Protein AF-A0A519CAW1-F1 (afdb_monomer_lite)

Secondary structure (DSSP, 8-state):
--EEEE--TTS---GGGS-HHHHHHHHHHSSHHHHHHHHHHHHT--GGGGS-TTSPPEEEETTT-S-SS-GGG-SS---EEEEEGGGGEEE-TTS-EEEPB-TTSPBP-HHHHHHHHHHHHTTT--EEEEEEEHIIIIIIS--B-TTSSSB-HHHHHHHHHHHTT-SSPPEEEEEEESS-TTSTTPPEEEEEE-

Sequence (194 aa):
MAWLIIPDNNNNMNVFDIPDELKDFYHLLSSSTSKCLDDAFLEGQSEFHCFSDNGTPIIIVPRNWPPHQDWKNDSNPPRKALIYLDDLINIDYEGRPYNIVDSCGLPIKPIEELKSIVRRCKDHVEIITIYGSYWAAHEFFKIVNKRGDRASTEVTSLFESINGNLPRKILFKFVITKGCRGIQRSSAVEFIHY

Foldseek 3Di:
DDKDWDDPPPDDDDPVPDPPLCNVVVCVCPDQLNVLQLVCLLQVHDSPVSDDPPDQDEAEPPVCVPVPDQCPPPPRHHQEYEYELVVQWDADPVRDIDGDADPVRHGDQVLVVVVSCCVRQVVRHQEYEYEYEPCSCPVPRNQPDPVLQGGHPVNLVVQCVSQVPGPRRHKYWYWYFDDDSPDNDRDIIIMIDD

pLDDT: mean 74.99, std 13.86, range [35.03, 91.38]

Structure (mmCIF, N/CA/C/O backbone):
data_AF-A0A519CAW1-F1
#
_entry.id   AF-A0A519CAW1-F1
#
loop_
_atom_site.group_PDB
_atom_site.id
_atom_site.type_symbol
_atom_site.label_atom_id
_atom_site.label_alt_id
_atom_site.label_comp_id
_atom_site.label_asym_id
_atom_site.label_entity_id
_atom_site.label_seq_id
_atom_site.pdbx_PDB_ins_code
_atom_site.Cartn_x
_atom_site.Cartn_y
_atom_site.Cartn_z
_atom_site.occupancy
_atom_site.B_iso_or_equiv
_atom_site.auth_seq_id
_atom_site.auth_comp_id
_atom_site.auth_asy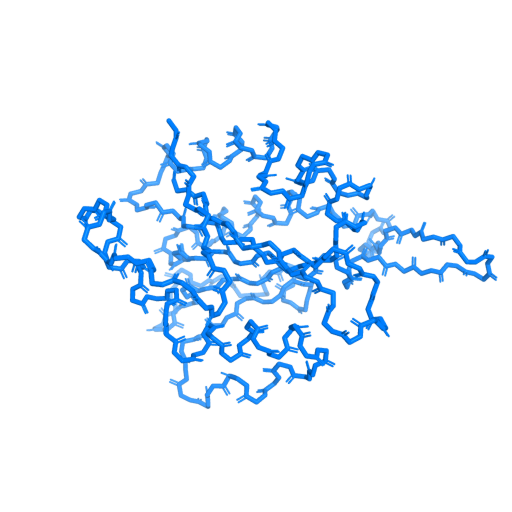m_id
_atom_site.auth_atom_id
_atom_site.pdbx_PDB_model_num
ATOM 1 N N . MET A 1 1 ? 6.842 -5.770 19.950 1.00 52.22 1 MET A N 1
ATOM 2 C CA . MET A 1 1 ? 6.356 -5.513 18.583 1.00 52.22 1 MET A CA 1
ATOM 3 C C . MET A 1 1 ? 6.135 -6.849 17.903 1.00 52.22 1 MET A C 1
ATOM 5 O O . MET A 1 1 ? 7.065 -7.649 17.870 1.00 52.22 1 MET A O 1
ATOM 9 N N . ALA A 1 2 ? 4.912 -7.123 17.464 1.00 52.31 2 ALA A N 1
ATOM 10 C CA . ALA A 1 2 ? 4.526 -8.424 16.938 1.00 52.31 2 ALA A CA 1
ATOM 11 C C . ALA A 1 2 ? 4.130 -8.271 15.468 1.00 52.31 2 ALA A C 1
ATOM 13 O O . ALA A 1 2 ? 3.279 -7.468 15.113 1.00 52.31 2 ALA A O 1
ATOM 14 N N . TRP A 1 3 ? 4.832 -9.010 14.620 1.00 57.22 3 TRP A N 1
ATOM 15 C CA . TRP A 1 3 ? 4.578 -9.090 13.191 1.00 57.22 3 TRP A CA 1
ATOM 16 C C . TRP A 1 3 ? 3.859 -10.402 12.942 1.00 57.22 3 TRP A C 1
ATOM 18 O O . TRP A 1 3 ? 4.328 -11.442 13.411 1.00 57.22 3 TRP A O 1
ATOM 28 N N . LEU A 1 4 ? 2.762 -10.364 12.196 1.00 58.59 4 LEU A N 1
ATOM 29 C CA . LEU A 1 4 ? 2.103 -11.582 11.745 1.00 58.59 4 LEU A CA 1
ATOM 30 C C . LEU A 1 4 ? 2.525 -11.836 10.297 1.00 58.59 4 LEU A C 1
ATOM 32 O O . LEU A 1 4 ? 2.162 -11.067 9.410 1.00 58.59 4 LEU A O 1
ATOM 36 N N . ILE A 1 5 ? 3.325 -12.877 10.065 1.00 57.47 5 ILE A N 1
ATOM 37 C CA . ILE A 1 5 ? 3.614 -13.369 8.711 1.00 57.47 5 ILE A CA 1
ATOM 38 C C . ILE A 1 5 ? 2.454 -14.280 8.328 1.00 57.47 5 ILE A C 1
ATOM 40 O O . ILE A 1 5 ? 2.216 -15.263 9.028 1.00 57.47 5 ILE A O 1
ATOM 44 N N . ILE A 1 6 ? 1.740 -13.960 7.250 1.00 57.69 6 ILE A N 1
ATOM 45 C CA . ILE A 1 6 ? 0.646 -14.802 6.762 1.00 57.69 6 ILE A CA 1
ATOM 46 C C . ILE A 1 6 ? 1.286 -15.918 5.923 1.00 57.69 6 ILE A C 1
ATOM 48 O O . ILE A 1 6 ? 1.954 -15.616 4.931 1.00 57.69 6 ILE A O 1
ATOM 52 N N . PRO A 1 7 ? 1.182 -17.196 6.328 1.00 45.34 7 PRO A N 1
ATOM 53 C CA . PRO A 1 7 ? 1.740 -18.291 5.553 1.00 45.34 7 PRO A CA 1
ATOM 54 C C . PRO A 1 7 ? 1.006 -18.437 4.216 1.00 45.34 7 PRO A C 1
ATOM 56 O O . PRO A 1 7 ? -0.209 -18.267 4.135 1.00 45.34 7 PRO A O 1
ATOM 59 N N . ASP A 1 8 ? 1.773 -18.782 3.182 1.00 42.50 8 ASP A N 1
ATOM 60 C CA . ASP A 1 8 ? 1.294 -19.062 1.826 1.00 42.50 8 ASP A CA 1
ATOM 61 C C . ASP A 1 8 ? 0.268 -20.218 1.819 1.00 42.50 8 ASP A C 1
ATOM 63 O O . ASP A 1 8 ? 0.270 -21.036 2.744 1.00 42.50 8 ASP A O 1
ATOM 67 N N . ASN A 1 9 ? -0.555 -20.306 0.759 1.00 40.06 9 ASN A N 1
ATOM 68 C CA . ASN A 1 9 ? -1.791 -21.109 0.555 1.00 40.06 9 ASN A CA 1
ATOM 69 C C . ASN A 1 9 ? -1.818 -22.611 0.968 1.00 40.06 9 ASN A C 1
ATOM 71 O O . ASN A 1 9 ? -2.811 -23.292 0.726 1.00 40.06 9 ASN A O 1
ATOM 75 N N . ASN A 1 10 ? -0.771 -23.151 1.595 1.00 36.75 10 ASN A N 1
ATOM 76 C CA . ASN A 1 10 ? -0.631 -24.548 1.996 1.00 36.75 10 ASN A CA 1
ATOM 77 C C . ASN A 1 10 ? -0.295 -24.802 3.479 1.00 36.75 10 ASN A C 1
ATOM 79 O O . ASN A 1 10 ? 0.031 -25.943 3.793 1.00 36.75 10 ASN A O 1
ATOM 83 N N . ASN A 1 11 ? -0.369 -23.843 4.415 1.00 38.03 11 ASN A N 1
ATOM 84 C CA . ASN A 1 11 ? -0.251 -24.207 5.839 1.00 38.03 11 ASN A CA 1
ATOM 85 C C . ASN A 1 11 ? -1.072 -23.342 6.804 1.00 38.03 11 ASN A C 1
ATOM 87 O O . ASN A 1 11 ? -0.810 -22.158 6.991 1.00 38.03 11 ASN A O 1
ATOM 91 N N . ASN A 1 12 ? -2.030 -24.013 7.452 1.00 38.09 12 ASN A N 1
ATOM 92 C CA . ASN A 1 12 ? -2.959 -23.523 8.466 1.00 38.09 12 ASN A CA 1
ATOM 93 C C . ASN A 1 12 ? -2.294 -22.599 9.493 1.00 38.09 12 ASN A C 1
ATOM 95 O O . ASN A 1 12 ? -1.603 -23.054 10.406 1.00 38.09 12 ASN A O 1
ATOM 99 N N . MET A 1 13 ? -2.589 -21.305 9.395 1.00 39.81 13 MET A N 1
ATOM 100 C CA . MET A 1 13 ? -2.453 -20.409 10.532 1.00 39.81 13 MET A CA 1
ATOM 101 C C . MET A 1 13 ? -3.645 -20.665 11.456 1.00 39.81 13 MET A C 1
ATOM 103 O O . MET A 1 13 ? -4.789 -20.376 11.106 1.00 39.81 13 MET A O 1
ATOM 107 N N . ASN A 1 14 ? -3.400 -21.265 12.619 1.00 35.03 14 ASN A N 1
ATOM 108 C CA . ASN A 1 14 ? -4.443 -21.430 13.622 1.00 35.03 14 ASN A CA 1
ATOM 109 C C . ASN A 1 14 ? -4.880 -20.037 14.098 1.00 35.03 14 ASN A C 1
ATOM 111 O O . ASN A 1 14 ? -4.105 -19.314 14.715 1.00 35.03 14 ASN A O 1
ATOM 115 N N . VAL A 1 15 ? -6.146 -19.685 13.852 1.00 42.06 15 VAL A N 1
ATOM 116 C CA . VAL A 1 15 ? -6.816 -18.446 14.316 1.00 42.06 15 VAL A CA 1
ATOM 117 C C . VAL A 1 15 ? -6.685 -18.238 15.844 1.00 42.06 15 VAL A C 1
ATOM 119 O O . VAL A 1 15 ? -6.906 -17.144 16.355 1.00 42.06 15 VAL A O 1
ATOM 122 N N . PHE A 1 16 ? -6.285 -19.281 16.576 1.00 36.94 16 PHE A N 1
ATOM 123 C CA . PHE A 1 16 ? -6.145 -19.326 18.029 1.00 36.94 16 PHE A CA 1
ATOM 124 C C . PHE A 1 16 ? -4.959 -18.531 18.613 1.00 36.94 16 PHE A C 1
ATOM 126 O O . PHE A 1 16 ? -5.006 -18.244 19.805 1.00 36.94 16 PHE A O 1
ATOM 133 N N . ASP A 1 17 ? -3.963 -18.121 17.815 1.00 51.03 17 ASP A N 1
ATOM 134 C CA . ASP A 1 17 ? -2.792 -17.354 18.303 1.00 51.03 17 ASP A CA 1
ATOM 135 C C . ASP A 1 17 ? -2.878 -15.837 18.039 1.00 51.03 17 ASP A C 1
ATOM 137 O O . ASP A 1 17 ? -1.937 -15.087 18.308 1.00 51.03 17 ASP A O 1
ATOM 141 N N . ILE A 1 18 ? -4.005 -15.359 17.506 1.00 53.34 18 ILE A N 1
ATOM 142 C CA . ILE A 1 18 ? -4.239 -13.934 17.263 1.00 53.34 18 ILE A CA 1
ATOM 143 C C . ILE A 1 18 ? -4.759 -13.299 18.568 1.00 53.34 18 ILE A C 1
ATOM 145 O O . ILE A 1 18 ? -5.794 -13.751 19.069 1.00 53.34 18 ILE A O 1
ATOM 149 N N . PRO A 1 19 ? -4.090 -12.262 19.122 1.00 59.16 19 PRO A N 1
ATOM 150 C CA . PRO A 1 19 ? -4.588 -11.510 20.274 1.00 59.16 19 PRO A CA 1
ATOM 151 C C . PRO A 1 19 ? -6.064 -11.136 20.112 1.00 59.16 19 PRO A C 1
ATOM 153 O O . PRO A 1 19 ? -6.475 -10.753 19.020 1.00 59.16 19 PRO A O 1
ATOM 156 N N . ASP A 1 20 ? -6.860 -11.206 21.183 1.00 61.31 20 ASP A N 1
ATOM 157 C CA . ASP A 1 20 ? -8.306 -10.927 21.115 1.00 61.31 20 ASP A CA 1
ATOM 158 C C . ASP A 1 20 ? -8.614 -9.546 20.515 1.00 61.31 20 ASP A C 1
ATOM 160 O O . ASP A 1 20 ? -9.563 -9.401 19.748 1.00 61.31 20 ASP A O 1
ATOM 164 N N . GLU A 1 21 ? -7.747 -8.561 20.771 1.00 62.12 21 GLU A N 1
ATOM 165 C CA . GLU A 1 21 ? -7.815 -7.215 20.185 1.00 62.12 21 GLU A CA 1
ATOM 166 C C . GLU A 1 21 ? -7.666 -7.179 18.652 1.00 62.12 21 GLU A C 1
ATOM 168 O O . GLU A 1 21 ? -7.987 -6.168 18.038 1.00 62.12 21 GLU A O 1
ATOM 173 N N . LEU A 1 22 ? -7.202 -8.262 18.023 1.00 59.28 22 LEU A N 1
ATOM 174 C CA . LEU A 1 22 ? -6.986 -8.387 16.580 1.00 59.28 22 LEU A CA 1
ATOM 175 C C . LEU A 1 22 ? -8.020 -9.272 15.865 1.00 59.28 22 LEU A C 1
ATOM 177 O O . LEU A 1 22 ? -8.033 -9.317 14.632 1.00 59.28 22 LEU A O 1
ATOM 181 N N . LYS A 1 23 ? -8.910 -9.955 16.599 1.00 63.19 23 LYS A N 1
ATOM 182 C CA . LYS A 1 23 ? -9.898 -10.883 16.015 1.00 63.19 23 LYS A CA 1
ATOM 183 C C . LYS A 1 23 ? -10.902 -10.183 15.101 1.00 63.19 23 LYS A C 1
ATOM 185 O O . LYS A 1 23 ? -11.128 -10.640 13.981 1.00 63.19 23 LYS A O 1
ATOM 190 N N . ASP A 1 24 ? -11.426 -9.036 15.528 1.00 60.97 24 ASP A N 1
ATOM 191 C CA . ASP A 1 24 ? -12.355 -8.232 14.721 1.00 60.97 24 ASP A CA 1
ATOM 192 C C . ASP A 1 24 ? -11.703 -7.735 13.424 1.00 60.97 24 ASP A C 1
ATOM 194 O O . ASP A 1 24 ? -12.340 -7.662 12.370 1.00 60.97 24 ASP A O 1
ATOM 198 N N . PHE A 1 25 ? -10.398 -7.468 13.464 1.00 63.66 25 PHE A N 1
ATOM 199 C CA . PHE A 1 25 ? -9.651 -7.053 12.288 1.00 63.66 25 PHE A CA 1
ATOM 200 C C . PHE A 1 25 ? -9.357 -8.208 11.323 1.00 63.66 25 PHE A C 1
ATOM 202 O O . PHE A 1 25 ? -9.334 -8.007 10.106 1.00 63.66 25 PHE A O 1
ATOM 209 N N . TYR A 1 26 ? -9.185 -9.430 11.833 1.00 63.12 26 TYR A N 1
ATOM 210 C CA . TYR A 1 26 ? -8.994 -10.612 10.994 1.00 63.12 26 TYR A CA 1
ATOM 211 C C . TYR A 1 26 ? -10.213 -10.882 10.105 1.00 63.12 26 TYR A C 1
ATOM 213 O O . TYR A 1 26 ? -10.051 -11.272 8.949 1.00 63.12 26 TYR A O 1
ATOM 221 N N . HIS A 1 27 ? -11.430 -10.598 10.577 1.00 63.72 27 HIS A N 1
ATOM 222 C CA . HIS A 1 27 ? -12.637 -10.677 9.746 1.00 63.72 27 HIS A CA 1
ATOM 223 C C . HIS A 1 27 ? -12.606 -9.711 8.550 1.00 63.72 27 HIS A C 1
ATOM 225 O O . HIS A 1 27 ? -13.048 -10.057 7.456 1.00 63.72 27 HIS A O 1
ATOM 231 N N . LEU A 1 28 ? -12.042 -8.513 8.721 1.00 62.31 28 LEU A N 1
ATOM 232 C CA . LEU A 1 28 ? -11.888 -7.537 7.637 1.00 62.31 28 LEU A CA 1
ATOM 233 C C . LEU A 1 28 ? -10.753 -7.914 6.668 1.00 62.31 28 LEU A C 1
ATOM 235 O O . LEU A 1 28 ? -10.895 -7.717 5.456 1.00 62.31 28 LEU A O 1
ATOM 239 N N . LEU A 1 29 ? -9.658 -8.490 7.172 1.00 65.44 29 LEU A N 1
ATOM 240 C CA . LEU A 1 29 ? -8.553 -9.017 6.360 1.00 65.44 29 LEU A CA 1
ATOM 241 C C . LEU A 1 29 ? -8.967 -10.248 5.542 1.00 65.44 29 LEU A C 1
ATOM 243 O O . LEU A 1 29 ? -8.603 -10.350 4.379 1.00 65.44 29 LEU A O 1
ATOM 247 N N . SER A 1 30 ? -9.775 -11.136 6.122 1.00 64.88 30 SER A N 1
ATOM 248 C CA . SER A 1 30 ? -10.277 -12.362 5.479 1.00 64.88 30 SER A CA 1
ATOM 249 C C . SER A 1 30 ? -11.577 -12.169 4.691 1.00 64.88 30 SER A C 1
ATOM 251 O O . SER A 1 30 ? -12.101 -13.125 4.119 1.00 64.88 30 SER A O 1
ATOM 253 N N . SER A 1 31 ? -12.114 -10.943 4.642 1.00 70.00 31 SER A N 1
ATOM 254 C CA . SER A 1 31 ? -13.321 -10.656 3.862 1.00 70.00 31 SER A CA 1
ATOM 255 C C . SER A 1 31 ? -13.117 -10.977 2.377 1.00 70.00 31 SER A C 1
ATOM 257 O O . SER A 1 31 ? -12.022 -10.802 1.837 1.00 70.00 31 SER A O 1
ATOM 259 N N . SER A 1 32 ? -14.190 -11.396 1.701 1.00 69.12 32 SER A N 1
ATOM 260 C CA . SER A 1 32 ? -14.168 -11.795 0.285 1.00 69.12 32 SER A CA 1
ATOM 261 C C . SER A 1 32 ? -13.565 -10.729 -0.633 1.00 69.12 32 SER A C 1
ATOM 263 O O . SER A 1 32 ? -12.826 -11.069 -1.550 1.00 69.12 32 SER A O 1
ATOM 265 N N . THR A 1 33 ? -13.811 -9.445 -0.356 1.00 75.56 33 THR A N 1
ATOM 266 C CA . THR A 1 33 ? -13.203 -8.331 -1.095 1.00 75.56 33 THR A CA 1
ATOM 267 C C . THR A 1 33 ? -11.690 -8.282 -0.923 1.00 75.56 33 THR A C 1
ATOM 269 O O . THR A 1 33 ? -10.986 -8.118 -1.907 1.00 75.56 33 THR A O 1
ATOM 272 N N . SER A 1 34 ? -11.177 -8.425 0.304 1.00 74.56 34 SER A N 1
ATOM 273 C CA . SER A 1 34 ? -9.728 -8.385 0.548 1.00 74.56 34 SER A CA 1
ATOM 274 C C . SER A 1 34 ? -9.036 -9.543 -0.171 1.00 74.56 34 SER A C 1
ATOM 276 O O . SER A 1 34 ? -8.102 -9.305 -0.924 1.00 74.56 34 SER A O 1
ATOM 278 N N . LYS A 1 35 ? -9.586 -10.759 -0.046 1.00 78.94 35 LYS A N 1
ATOM 279 C CA . LYS A 1 35 ? -9.061 -11.941 -0.735 1.00 78.94 35 LYS A CA 1
ATOM 280 C C . LYS A 1 35 ? -9.093 -11.795 -2.260 1.00 78.94 35 LYS A C 1
ATOM 282 O O . LYS A 1 35 ? -8.104 -12.086 -2.913 1.00 78.94 35 LYS A O 1
ATOM 287 N N . CYS A 1 36 ? -10.199 -11.302 -2.821 1.00 81.38 36 CYS A N 1
ATOM 288 C CA . CYS A 1 36 ? -10.297 -11.053 -4.260 1.00 81.38 36 CYS A CA 1
ATOM 289 C C . CYS A 1 36 ? -9.241 -10.047 -4.734 1.00 81.38 36 CYS A C 1
ATOM 291 O O . CYS A 1 36 ? -8.627 -10.254 -5.772 1.00 81.38 36 CYS A O 1
ATOM 293 N N . LEU A 1 37 ? -9.012 -8.969 -3.975 1.00 82.94 37 LEU A N 1
ATOM 294 C CA . LEU A 1 37 ? -8.004 -7.963 -4.317 1.00 82.94 37 LEU A CA 1
ATOM 295 C C . LEU A 1 37 ? -6.581 -8.527 -4.261 1.00 82.94 37 LEU A C 1
ATOM 297 O O . LEU A 1 37 ? -5.782 -8.213 -5.142 1.00 82.94 37 LEU A O 1
ATOM 301 N N . ASP A 1 38 ? -6.287 -9.355 -3.255 1.00 82.69 38 ASP A N 1
ATOM 302 C CA . ASP A 1 38 ? -5.012 -10.063 -3.146 1.00 82.69 38 ASP A CA 1
ATOM 303 C C . ASP A 1 38 ? -4.812 -10.985 -4.357 1.00 82.69 38 ASP A C 1
ATOM 305 O O . ASP A 1 38 ? -3.814 -10.860 -5.065 1.00 82.69 38 ASP A O 1
ATOM 309 N N . ASP A 1 39 ? -5.793 -11.847 -4.647 1.00 80.81 39 ASP A N 1
ATOM 310 C CA . ASP A 1 39 ? -5.757 -12.789 -5.769 1.00 80.81 39 ASP A CA 1
ATOM 311 C C . ASP A 1 39 ? -5.609 -12.040 -7.107 1.00 80.81 39 ASP A C 1
ATOM 313 O O . ASP A 1 39 ? -4.722 -12.356 -7.899 1.00 80.81 39 ASP A O 1
ATOM 317 N N . ALA A 1 40 ? -6.391 -10.978 -7.336 1.00 80.94 40 ALA A N 1
ATOM 318 C CA . ALA A 1 40 ? -6.302 -10.161 -8.545 1.00 80.94 40 ALA A CA 1
ATOM 319 C C . ALA A 1 40 ? -4.919 -9.507 -8.700 1.00 80.94 40 ALA A C 1
ATOM 321 O O . ALA A 1 40 ? -4.349 -9.535 -9.791 1.00 80.94 40 ALA A O 1
ATOM 322 N N . PHE A 1 41 ? -4.344 -8.966 -7.619 1.00 81.69 41 PHE A N 1
ATOM 323 C CA . PHE A 1 41 ? -2.995 -8.399 -7.650 1.00 81.69 41 PHE A CA 1
ATOM 324 C C . PHE A 1 41 ? -1.935 -9.465 -7.965 1.00 81.69 41 PHE A C 1
ATOM 326 O O . PHE A 1 41 ? -1.083 -9.250 -8.829 1.00 81.69 41 PHE A O 1
ATOM 333 N N . LEU A 1 42 ? -1.999 -10.622 -7.301 1.00 77.88 42 LEU A N 1
ATOM 334 C CA . LEU A 1 42 ? -1.048 -11.723 -7.480 1.00 77.88 42 LEU A CA 1
ATOM 335 C C . LEU A 1 42 ? -1.145 -12.373 -8.867 1.00 77.88 42 LEU A C 1
ATOM 337 O O . LEU A 1 42 ? -0.136 -12.823 -9.414 1.00 77.88 42 LEU A O 1
ATOM 341 N N . GLU A 1 43 ? -2.341 -12.400 -9.451 1.00 78.00 43 GLU A N 1
ATOM 342 C CA . GLU A 1 43 ? -2.596 -12.908 -10.799 1.00 78.00 43 GLU A CA 1
ATOM 343 C C . GLU A 1 43 ? -2.369 -11.851 -11.894 1.00 78.00 43 GLU A C 1
ATOM 345 O O . GLU A 1 43 ? -2.436 -12.177 -13.081 1.00 78.00 43 GLU A O 1
ATOM 350 N N . GLY A 1 44 ? -2.083 -10.596 -11.523 1.00 70.69 44 GLY A N 1
ATOM 351 C CA . GLY A 1 44 ? -1.929 -9.484 -12.464 1.00 70.69 44 GLY A CA 1
ATOM 352 C C . GLY A 1 44 ? -3.222 -9.143 -13.213 1.00 70.69 44 GLY A C 1
ATOM 353 O O . GLY A 1 44 ? -3.174 -8.645 -14.339 1.00 70.69 44 GLY A O 1
ATOM 354 N N . GLN A 1 45 ? -4.373 -9.448 -12.615 1.00 77.38 45 GLN A N 1
ATOM 355 C CA . GLN A 1 45 ? -5.696 -9.169 -13.156 1.00 77.38 45 GLN A CA 1
ATOM 356 C C . GLN A 1 45 ? -6.221 -7.819 -12.671 1.00 77.38 45 GLN A C 1
ATOM 358 O O . GLN A 1 45 ? -5.737 -7.231 -11.707 1.00 77.38 45 GLN A O 1
ATOM 363 N N . SER A 1 46 ? -7.248 -7.322 -13.356 1.00 74.75 46 SER A N 1
ATOM 364 C CA . SER A 1 46 ? -7.915 -6.094 -12.948 1.00 74.75 46 SER A CA 1
ATOM 365 C C . SER A 1 46 ? -8.720 -6.296 -11.668 1.00 74.75 46 SER A C 1
ATOM 367 O O . SER A 1 46 ? -9.557 -7.186 -11.590 1.00 74.75 46 SER A O 1
ATOM 369 N N . GLU A 1 47 ? -8.544 -5.392 -10.715 1.00 76.94 47 GLU A N 1
ATOM 370 C CA . GLU A 1 47 ? -9.198 -5.375 -9.412 1.00 76.94 47 GLU A CA 1
ATOM 371 C C . GLU A 1 47 ? -10.666 -4.902 -9.443 1.00 76.94 47 GLU A C 1
ATOM 373 O O . GLU A 1 47 ? -11.370 -5.018 -8.441 1.00 76.94 47 GLU A O 1
ATOM 378 N N . PHE A 1 48 ? -11.158 -4.384 -10.580 1.00 77.38 48 PHE A N 1
ATOM 379 C CA . PHE A 1 48 ? -12.486 -3.754 -10.668 1.00 77.38 48 PHE A CA 1
ATOM 380 C C . PHE A 1 48 ? -13.637 -4.685 -10.274 1.00 77.38 48 PHE A C 1
ATOM 382 O O . PHE A 1 48 ? -14.603 -4.238 -9.665 1.00 77.38 48 PHE A O 1
ATOM 389 N N . HIS A 1 49 ? -13.524 -5.976 -10.585 1.00 74.38 49 HIS A N 1
ATOM 390 C CA . HIS A 1 49 ? -14.552 -6.969 -10.274 1.00 74.38 49 HIS A CA 1
ATOM 391 C C . HIS A 1 49 ? -14.613 -7.342 -8.781 1.00 74.38 49 HIS A C 1
ATOM 393 O O . HIS A 1 49 ? -15.581 -7.963 -8.346 1.00 74.38 49 HIS A O 1
ATOM 399 N N . CYS A 1 50 ? -13.599 -6.972 -7.992 1.00 78.88 50 CYS A N 1
ATOM 400 C CA . CYS A 1 50 ? -13.551 -7.251 -6.557 1.00 78.88 50 CYS A CA 1
ATOM 401 C C . CYS A 1 50 ? -14.366 -6.258 -5.721 1.00 78.88 50 CYS A C 1
ATOM 403 O O . CYS A 1 50 ? -14.678 -6.533 -4.557 1.00 78.88 50 CYS A O 1
ATOM 405 N N . PHE A 1 51 ? -14.716 -5.104 -6.291 1.00 75.31 51 PHE A N 1
ATOM 406 C CA . PHE A 1 51 ? -15.557 -4.110 -5.640 1.00 75.31 51 PHE A CA 1
ATOM 407 C C . PHE A 1 51 ? -17.028 -4.462 -5.893 1.00 75.31 51 PHE A C 1
ATOM 409 O O . PHE A 1 51 ? -17.479 -4.467 -7.032 1.00 75.31 51 PHE A O 1
ATOM 416 N N . SER A 1 52 ? -17.792 -4.784 -4.846 1.00 60.81 52 SER A N 1
ATOM 417 C CA . SER A 1 52 ? -19.237 -4.991 -4.998 1.00 60.81 52 SER A CA 1
ATOM 418 C C . SER A 1 52 ? -19.961 -3.652 -5.141 1.00 60.81 52 SER A C 1
ATOM 420 O O . SER A 1 52 ? -19.653 -2.734 -4.378 1.00 60.81 52 SER A O 1
ATOM 422 N N . ASP A 1 53 ? -21.003 -3.587 -5.971 1.00 57.28 53 ASP A N 1
ATOM 423 C CA . ASP A 1 53 ? -21.836 -2.383 -6.165 1.00 57.28 53 ASP A CA 1
ATOM 424 C C . ASP A 1 53 ? -22.444 -1.823 -4.858 1.00 57.28 53 ASP A C 1
ATOM 426 O O . ASP A 1 53 ? -22.713 -0.630 -4.758 1.00 57.28 53 ASP A O 1
ATOM 430 N N . ASN A 1 54 ? -22.602 -2.665 -3.826 1.00 59.56 54 ASN A N 1
ATOM 431 C CA . ASN A 1 54 ? -23.144 -2.304 -2.505 1.00 59.56 54 ASN A CA 1
ATOM 432 C C . ASN A 1 54 ? -22.082 -2.273 -1.381 1.00 59.56 54 ASN A C 1
ATOM 434 O O . ASN A 1 54 ? -22.421 -2.362 -0.200 1.00 59.56 54 ASN A O 1
ATOM 438 N N . GLY A 1 55 ? -20.792 -2.232 -1.726 1.00 65.88 55 GLY A N 1
ATOM 439 C CA . GLY A 1 55 ? -19.688 -2.368 -0.769 1.00 65.88 55 GLY A CA 1
ATOM 440 C C . GLY A 1 55 ? -19.342 -1.076 -0.025 1.00 65.88 55 GLY A C 1
ATOM 441 O O . GLY A 1 55 ? -19.643 0.027 -0.476 1.00 65.88 55 GLY A O 1
ATOM 442 N N . THR A 1 56 ? -18.658 -1.200 1.118 1.00 72.31 56 THR A N 1
ATOM 443 C CA . THR A 1 56 ? -18.003 -0.050 1.764 1.00 72.31 56 THR A CA 1
ATOM 444 C C . THR A 1 56 ? -16.978 0.557 0.796 1.00 72.31 56 THR A C 1
ATOM 446 O O . THR A 1 56 ? -16.168 -0.202 0.253 1.00 72.31 56 THR A O 1
ATOM 449 N N . PRO A 1 57 ? -16.963 1.888 0.593 1.00 76.38 57 PRO A N 1
ATOM 450 C CA . PRO A 1 57 ? -15.992 2.544 -0.272 1.00 76.38 57 PRO A CA 1
ATOM 451 C C . PRO A 1 57 ? -14.546 2.207 0.107 1.00 76.38 57 PRO A C 1
ATOM 453 O O . PRO A 1 57 ? -14.228 1.939 1.269 1.00 76.38 57 PRO A O 1
ATOM 456 N N . ILE A 1 58 ? -13.654 2.244 -0.883 1.00 82.44 58 ILE A N 1
ATOM 457 C CA . ILE A 1 58 ? -12.224 1.978 -0.705 1.00 82.44 58 ILE A CA 1
ATOM 458 C C . ILE A 1 58 ? -11.429 3.130 -1.318 1.00 82.44 58 ILE A C 1
ATOM 460 O O . ILE A 1 58 ? -11.690 3.564 -2.441 1.00 82.44 58 ILE A O 1
ATOM 464 N N . ILE A 1 59 ? -10.440 3.633 -0.583 1.00 82.81 59 ILE A N 1
ATOM 465 C CA . ILE A 1 59 ? -9.509 4.644 -1.097 1.00 82.81 59 ILE A CA 1
ATOM 466 C C . ILE A 1 59 ? -8.403 3.924 -1.871 1.00 82.81 59 ILE A C 1
ATOM 468 O O . ILE A 1 59 ? -7.734 3.073 -1.300 1.00 82.81 59 ILE A O 1
ATOM 472 N N . ILE A 1 60 ? -8.183 4.267 -3.142 1.00 83.69 60 ILE A N 1
ATOM 473 C CA . ILE A 1 60 ? -7.104 3.698 -3.964 1.00 83.69 60 ILE A CA 1
ATOM 474 C C . ILE A 1 60 ? -6.120 4.813 -4.316 1.00 83.69 60 ILE A C 1
ATOM 476 O O . ILE A 1 60 ? -6.523 5.809 -4.909 1.00 83.69 60 ILE A O 1
ATOM 480 N N . VAL A 1 61 ? -4.840 4.664 -3.984 1.00 81.19 61 VAL A N 1
ATOM 481 C CA . VAL A 1 61 ? -3.783 5.634 -4.331 1.00 81.19 61 VAL A CA 1
ATOM 482 C C . VAL A 1 61 ? -3.052 5.194 -5.608 1.00 81.19 61 VAL A C 1
ATOM 484 O O . VAL A 1 61 ? -2.735 4.010 -5.716 1.00 81.19 61 VAL A O 1
ATOM 487 N N . PRO A 1 62 ? -2.763 6.108 -6.560 1.00 69.94 62 PRO A N 1
ATOM 488 C CA . PRO A 1 62 ? -3.032 7.552 -6.520 1.00 69.94 62 PRO A CA 1
ATOM 489 C C . PRO A 1 62 ? -4.410 7.950 -7.067 1.00 69.94 62 PRO A C 1
ATOM 491 O O . PRO A 1 62 ? -4.718 9.135 -7.091 1.00 69.94 62 PRO A O 1
ATOM 494 N N . ARG A 1 63 ? -5.248 7.002 -7.514 1.00 71.12 63 ARG A N 1
ATOM 495 C CA . ARG A 1 63 ? -6.530 7.310 -8.188 1.00 71.12 63 ARG A CA 1
ATOM 496 C C . ARG A 1 63 ? -7.423 8.276 -7.406 1.00 71.12 63 ARG A C 1
ATOM 498 O O . ARG A 1 63 ? -8.071 9.124 -8.002 1.00 71.12 63 ARG A O 1
ATOM 505 N N . ASN A 1 64 ? -7.422 8.150 -6.086 1.00 69.94 64 ASN A N 1
ATOM 506 C CA . ASN A 1 64 ? -8.198 8.960 -5.159 1.00 69.94 64 ASN A CA 1
ATOM 507 C C . ASN A 1 64 ? -7.280 9.868 -4.334 1.00 69.94 64 ASN A C 1
ATOM 509 O O . ASN A 1 64 ? -7.564 10.099 -3.160 1.00 69.94 64 ASN A O 1
ATOM 513 N N . TRP A 1 65 ? -6.154 10.316 -4.901 1.00 66.62 65 TRP A N 1
ATOM 514 C CA . TRP A 1 65 ? -5.213 11.199 -4.226 1.00 66.62 65 TRP A CA 1
ATOM 515 C C . TRP A 1 65 ? -5.219 12.639 -4.770 1.00 66.62 65 TRP A C 1
ATOM 517 O O . TRP A 1 65 ? -5.080 12.842 -5.977 1.00 66.62 65 TRP A O 1
ATOM 527 N N . PRO A 1 66 ? -5.263 13.649 -3.874 1.00 62.84 66 PRO A N 1
ATOM 528 C CA . PRO A 1 66 ? -5.713 13.542 -2.481 1.00 62.84 66 PRO A CA 1
ATOM 529 C C . PRO A 1 66 ? -7.160 13.034 -2.436 1.00 62.84 66 PRO A C 1
ATOM 531 O O . PRO A 1 66 ? -7.877 13.244 -3.413 1.00 62.84 66 PRO A O 1
ATOM 534 N N . PRO A 1 67 ? -7.627 12.398 -1.339 1.00 64.62 67 PRO A N 1
ATOM 535 C CA . PRO A 1 67 ? -9.031 12.019 -1.242 1.00 64.62 67 PRO A CA 1
ATOM 536 C C . PRO A 1 67 ? -9.865 13.276 -1.468 1.00 64.62 67 PRO A C 1
ATOM 538 O O . PRO A 1 67 ? -9.792 14.236 -0.694 1.00 64.62 67 PRO A O 1
ATOM 541 N N . HIS A 1 68 ? -10.572 13.288 -2.601 1.00 60.28 68 HIS A N 1
ATOM 542 C CA . HIS A 1 68 ? -11.302 14.450 -3.104 1.00 60.28 68 HIS A CA 1
ATOM 543 C C . HIS A 1 68 ? -12.455 14.843 -2.172 1.00 60.28 68 HIS A C 1
ATOM 545 O O . HIS A 1 68 ? -12.934 15.973 -2.221 1.00 60.28 68 HIS A O 1
ATOM 551 N N . GLN A 1 69 ? -12.859 13.920 -1.299 1.00 67.56 69 GLN A N 1
ATOM 552 C CA . GLN A 1 69 ? -13.940 14.059 -0.341 1.00 67.56 69 GLN A CA 1
ATOM 553 C C . GLN A 1 69 ? -13.404 13.894 1.085 1.00 67.56 69 GLN A C 1
ATOM 555 O O . GLN A 1 69 ? -12.625 12.983 1.375 1.00 67.56 69 GLN A O 1
ATOM 560 N N . ASP A 1 70 ? -13.819 14.797 1.973 1.00 66.38 70 ASP A N 1
ATOM 561 C CA . ASP A 1 70 ? -13.672 14.611 3.414 1.00 66.38 70 ASP A CA 1
ATOM 562 C C . ASP A 1 70 ? -14.790 13.670 3.884 1.00 66.38 70 ASP A C 1
ATOM 564 O O . ASP A 1 70 ? -15.975 13.975 3.739 1.00 66.38 70 ASP A O 1
ATOM 568 N N . TRP A 1 71 ? -14.413 12.499 4.392 1.00 71.06 71 TRP A N 1
ATOM 569 C CA . TRP A 1 71 ? -15.347 11.422 4.738 1.00 71.06 71 TRP A CA 1
ATOM 570 C C . TRP A 1 71 ? -15.941 11.560 6.140 1.00 71.06 71 TRP A C 1
ATOM 572 O O . TRP A 1 71 ? -16.759 10.735 6.539 1.00 71.06 71 TRP A O 1
ATOM 582 N N . LYS A 1 72 ? -15.575 12.620 6.871 1.00 66.06 72 LYS A N 1
ATOM 583 C CA . LYS A 1 72 ? -15.945 12.830 8.276 1.00 66.06 72 LYS A CA 1
ATOM 584 C C . LYS A 1 72 ? -17.452 12.783 8.559 1.00 66.06 72 LYS A C 1
ATOM 586 O O . LYS A 1 72 ? -17.850 12.433 9.665 1.00 66.06 72 LYS A O 1
ATOM 591 N N . ASN A 1 73 ? -18.278 13.137 7.572 1.00 68.44 73 ASN A N 1
ATOM 592 C CA . ASN A 1 73 ? -19.738 13.193 7.692 1.00 68.44 73 ASN A CA 1
ATOM 593 C C . ASN A 1 73 ? -20.461 12.248 6.717 1.00 68.44 73 ASN A C 1
ATOM 595 O O . ASN A 1 73 ? -21.661 12.413 6.497 1.00 68.44 73 ASN A O 1
ATOM 599 N N . ASP A 1 74 ? -19.753 11.305 6.093 1.00 70.81 74 ASP A N 1
ATOM 600 C CA . ASP A 1 74 ? -20.398 10.363 5.183 1.00 70.81 74 ASP A CA 1
ATOM 601 C C . ASP A 1 74 ? -21.182 9.300 5.967 1.00 70.81 74 ASP A C 1
ATOM 603 O O . ASP A 1 74 ? -20.746 8.814 7.010 1.00 70.81 74 ASP A O 1
ATOM 607 N N . SER A 1 75 ? -22.347 8.928 5.444 1.00 76.50 75 SER A N 1
ATOM 608 C CA . SER A 1 75 ? -23.151 7.818 5.959 1.00 76.50 75 SER A CA 1
ATOM 609 C C . SER A 1 75 ? -22.487 6.450 5.758 1.00 76.50 75 SER A C 1
ATOM 611 O O . SER A 1 75 ? -22.815 5.506 6.475 1.00 76.50 75 SER A O 1
ATOM 613 N N . ASN A 1 76 ? -21.551 6.338 4.808 1.00 80.31 76 ASN A N 1
ATOM 614 C CA . ASN A 1 76 ? -20.824 5.106 4.504 1.00 80.31 76 ASN A CA 1
ATOM 615 C C . ASN A 1 76 ? -19.335 5.399 4.221 1.00 80.31 76 ASN A C 1
ATOM 617 O O . ASN A 1 76 ? -18.896 5.313 3.073 1.00 80.31 76 ASN A O 1
ATOM 621 N N . PRO A 1 77 ? -18.542 5.782 5.239 1.00 83.44 77 PRO A N 1
ATOM 622 C CA . PRO A 1 77 ? -17.150 6.162 5.038 1.00 83.44 77 PRO A CA 1
ATOM 623 C C . PRO A 1 77 ? -16.265 4.944 4.708 1.00 83.44 77 PRO A C 1
ATOM 625 O O . PRO A 1 77 ? -16.557 3.821 5.135 1.00 83.44 77 PRO A O 1
ATOM 628 N N . PRO A 1 78 ? -15.145 5.137 3.986 1.00 84.44 78 PRO A N 1
ATOM 629 C CA . PRO A 1 78 ? -14.244 4.057 3.631 1.00 84.44 78 PRO A CA 1
ATOM 630 C C . PRO A 1 78 ? -13.558 3.491 4.871 1.00 84.44 78 PRO A C 1
ATOM 632 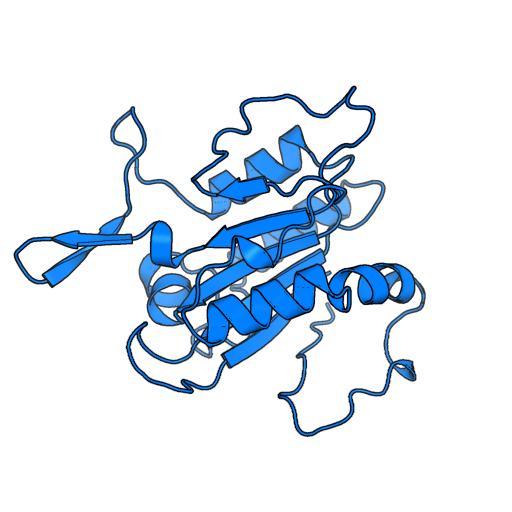O O . PRO A 1 78 ? -12.895 4.208 5.620 1.00 84.44 78 PRO A O 1
ATOM 635 N N . ARG A 1 79 ? -13.658 2.172 5.046 1.00 84.69 79 ARG A N 1
ATOM 636 C CA . ARG A 1 79 ? -12.954 1.440 6.114 1.00 84.69 79 ARG A CA 1
ATOM 637 C C . ARG A 1 79 ? -11.603 0.880 5.672 1.00 84.69 79 ARG A C 1
ATOM 639 O O . ARG A 1 79 ? -10.823 0.423 6.506 1.00 84.69 79 ARG A O 1
ATOM 646 N N . LYS A 1 80 ? -11.322 0.906 4.366 1.00 85.62 80 LYS A N 1
ATOM 647 C CA . LYS A 1 80 ? -10.115 0.335 3.758 1.00 85.62 80 LYS A CA 1
ATOM 648 C C . LYS A 1 80 ? -9.445 1.335 2.817 1.00 85.62 80 LYS A C 1
ATOM 650 O O . LYS A 1 80 ? -10.126 2.067 2.095 1.00 85.62 80 LYS A O 1
ATOM 655 N N . ALA A 1 81 ? -8.117 1.313 2.780 1.00 87.56 81 ALA A N 1
ATOM 656 C CA . ALA A 1 81 ? -7.317 2.011 1.779 1.00 87.56 81 ALA A CA 1
ATOM 657 C C . ALA A 1 81 ? -6.289 1.066 1.142 1.00 87.56 81 ALA A C 1
ATOM 659 O O . ALA A 1 81 ? -5.749 0.192 1.819 1.00 87.56 81 ALA A O 1
ATOM 660 N N . LEU A 1 82 ? -6.020 1.250 -0.148 1.00 88.31 82 LEU A N 1
ATOM 661 C CA . LEU A 1 82 ? -5.073 0.478 -0.945 1.00 88.31 82 LEU A CA 1
ATOM 662 C C . LEU A 1 82 ? -4.021 1.413 -1.544 1.00 88.31 82 LEU A C 1
ATOM 664 O O . LEU A 1 82 ? -4.352 2.480 -2.069 1.00 88.31 82 LEU A O 1
ATOM 668 N N . ILE A 1 83 ? -2.761 0.990 -1.506 1.00 90.12 83 ILE A N 1
ATOM 669 C CA . ILE A 1 83 ? -1.644 1.680 -2.154 1.00 90.12 83 ILE A CA 1
ATOM 670 C C . ILE A 1 83 ? -0.950 0.688 -3.080 1.00 90.12 83 ILE A C 1
ATOM 672 O O . ILE A 1 83 ? -0.417 -0.312 -2.606 1.00 90.12 83 ILE A O 1
ATOM 676 N N . TYR A 1 84 ? -0.933 0.980 -4.381 1.00 88.56 84 TYR A N 1
ATOM 677 C CA . TYR A 1 84 ? -0.203 0.201 -5.382 1.00 88.56 84 TYR A CA 1
ATOM 678 C C . TYR A 1 84 ? 1.134 0.882 -5.675 1.00 88.56 84 TYR A C 1
ATOM 680 O O . TYR A 1 84 ? 1.199 1.861 -6.412 1.00 88.56 84 TYR A O 1
ATOM 688 N N . LEU A 1 85 ? 2.216 0.382 -5.079 1.00 89.75 85 LEU A N 1
ATOM 689 C CA . LEU A 1 85 ? 3.548 0.980 -5.210 1.00 89.75 85 LEU A CA 1
ATOM 690 C C . LEU A 1 85 ? 4.062 0.931 -6.651 1.00 89.75 85 LEU A C 1
ATOM 692 O O . LEU A 1 85 ? 4.672 1.890 -7.112 1.00 89.75 85 LEU A O 1
ATOM 696 N N . ASP A 1 86 ? 3.787 -0.156 -7.374 1.00 86.19 86 ASP A N 1
ATOM 697 C CA . ASP A 1 86 ? 4.223 -0.303 -8.768 1.00 86.19 86 ASP A CA 1
ATOM 698 C C . ASP A 1 86 ? 3.553 0.721 -9.698 1.00 86.19 86 ASP A C 1
ATOM 700 O O . ASP A 1 86 ? 4.134 1.095 -10.712 1.00 86.19 86 ASP A O 1
ATOM 704 N N . ASP A 1 87 ? 2.364 1.217 -9.340 1.00 86.12 87 ASP A N 1
ATOM 705 C CA . ASP A 1 87 ? 1.653 2.253 -10.098 1.00 86.12 87 ASP A CA 1
ATOM 706 C C . ASP A 1 87 ? 2.184 3.665 -9.807 1.00 86.12 87 ASP A C 1
ATOM 708 O O . ASP A 1 87 ? 1.730 4.624 -10.420 1.00 86.12 87 ASP A O 1
ATOM 712 N N . LEU A 1 88 ? 3.139 3.812 -8.883 1.00 86.56 88 LEU A N 1
ATOM 713 C CA . LEU A 1 88 ? 3.805 5.078 -8.554 1.00 86.56 88 LEU A CA 1
ATOM 714 C C . LEU A 1 88 ? 5.197 5.194 -9.194 1.00 86.56 88 LEU A C 1
ATOM 716 O O . LEU A 1 88 ? 5.919 6.162 -8.939 1.00 86.56 88 LEU A O 1
ATOM 720 N N . ILE A 1 89 ? 5.570 4.229 -10.037 1.00 87.00 89 ILE A N 1
ATOM 721 C CA . ILE A 1 89 ? 6.836 4.189 -10.768 1.00 87.00 89 ILE A CA 1
ATOM 722 C C . ILE A 1 89 ? 6.538 4.157 -12.266 1.00 87.00 89 ILE A C 1
ATOM 724 O O . ILE A 1 89 ? 5.680 3.410 -12.726 1.00 87.00 89 ILE A O 1
ATOM 728 N N . ASN A 1 90 ? 7.274 4.949 -13.038 1.00 86.62 90 ASN A N 1
ATOM 729 C CA . ASN A 1 90 ? 7.270 4.892 -14.494 1.00 86.62 90 ASN A CA 1
ATOM 730 C C . ASN A 1 90 ? 8.670 4.544 -15.013 1.00 86.62 90 ASN A C 1
ATOM 732 O O . ASN A 1 90 ? 9.639 4.638 -14.266 1.00 86.62 90 ASN A O 1
ATOM 736 N N . ILE A 1 91 ? 8.782 4.128 -16.271 1.00 84.88 91 ILE A N 1
ATOM 737 C CA . ILE A 1 91 ? 10.048 3.756 -16.909 1.00 84.88 91 ILE A CA 1
ATOM 738 C C . ILE A 1 91 ? 10.297 4.714 -18.073 1.00 84.88 91 ILE A C 1
ATOM 740 O O . ILE A 1 91 ? 9.420 4.910 -18.914 1.00 84.88 91 ILE A O 1
ATOM 744 N N . ASP A 1 92 ? 11.471 5.342 -18.106 1.00 86.25 92 ASP A N 1
ATOM 745 C CA . ASP A 1 92 ? 11.851 6.239 -19.195 1.00 86.25 92 ASP A CA 1
ATOM 746 C C . ASP A 1 92 ? 12.240 5.469 -20.472 1.00 86.25 92 ASP A C 1
ATOM 748 O O . ASP A 1 92 ? 12.266 4.238 -20.523 1.00 86.25 92 ASP A O 1
ATOM 752 N N . TYR A 1 93 ? 12.545 6.209 -21.538 1.00 85.88 93 TYR A N 1
ATOM 753 C CA . TYR A 1 93 ? 12.922 5.636 -22.834 1.00 85.88 93 TYR A CA 1
ATOM 754 C C . TYR A 1 93 ? 14.239 4.842 -22.799 1.00 85.88 93 TYR A C 1
ATOM 756 O O . TYR A 1 93 ? 14.506 4.072 -23.720 1.00 85.88 93 TYR A O 1
ATOM 764 N N . GLU A 1 94 ? 15.056 5.010 -21.757 1.00 87.19 94 GLU A N 1
ATOM 765 C CA . GLU A 1 94 ? 16.302 4.272 -21.545 1.00 87.19 94 GLU A CA 1
ATOM 766 C C . GLU A 1 94 ? 16.108 3.059 -20.625 1.00 87.19 94 GLU A C 1
ATOM 768 O O . GLU A 1 94 ? 17.073 2.378 -20.274 1.00 87.19 94 GLU A O 1
ATOM 773 N N . GLY A 1 95 ? 14.866 2.771 -20.226 1.00 81.25 95 GLY A N 1
ATOM 774 C CA . GLY A 1 95 ? 14.551 1.673 -19.322 1.00 81.25 95 GLY A CA 1
ATOM 775 C C . GLY A 1 95 ? 14.836 1.991 -17.854 1.00 81.25 95 GLY A C 1
ATOM 776 O O . GLY A 1 95 ? 14.808 1.079 -17.025 1.00 81.25 95 GLY A O 1
ATOM 777 N N . ARG A 1 96 ? 15.120 3.253 -17.502 1.00 83.38 96 ARG A N 1
ATOM 778 C CA . ARG A 1 96 ? 15.374 3.649 -16.118 1.00 83.38 96 ARG A CA 1
ATOM 779 C C . ARG A 1 96 ? 14.054 3.993 -15.443 1.00 83.38 96 ARG A C 1
ATOM 781 O O . ARG A 1 96 ? 13.292 4.823 -15.942 1.00 83.38 96 ARG A O 1
ATOM 788 N N . PRO A 1 97 ? 13.771 3.391 -14.289 1.00 84.44 97 PRO A N 1
ATOM 789 C CA . PRO A 1 97 ? 12.577 3.737 -13.563 1.00 84.44 97 PRO A CA 1
ATOM 790 C C . PRO A 1 97 ? 12.727 5.086 -12.852 1.00 84.44 97 PRO A C 1
ATOM 792 O O . PRO A 1 97 ? 13.828 5.486 -12.469 1.00 84.44 97 PRO A O 1
ATOM 795 N N . TYR A 1 98 ? 11.609 5.774 -12.642 1.00 86.00 98 TYR A N 1
ATOM 796 C CA . TYR A 1 98 ? 11.517 7.031 -11.909 1.00 86.00 98 TYR A CA 1
ATOM 797 C C . TYR A 1 98 ? 10.138 7.186 -11.256 1.00 86.00 98 TYR A C 1
ATOM 799 O O . TYR A 1 98 ? 9.160 6.570 -11.674 1.00 86.00 98 TYR A O 1
ATOM 807 N N . ASN A 1 99 ? 10.057 8.000 -10.202 1.00 85.56 99 ASN A N 1
ATOM 808 C CA . ASN A 1 99 ? 8.799 8.231 -9.494 1.00 85.56 99 ASN A CA 1
ATOM 809 C C . ASN A 1 99 ? 7.830 9.036 -10.358 1.00 85.56 99 ASN A C 1
ATOM 811 O O . ASN A 1 99 ? 8.222 10.033 -10.968 1.00 85.56 99 ASN A O 1
ATOM 815 N N . ILE A 1 100 ? 6.552 8.668 -10.322 1.00 84.38 100 ILE A N 1
ATOM 816 C CA . ILE A 1 100 ? 5.498 9.540 -10.835 1.00 84.38 100 ILE A CA 1
ATOM 817 C C . ILE A 1 100 ? 5.482 10.830 -10.013 1.00 84.38 100 ILE A C 1
ATOM 819 O O . ILE A 1 100 ? 5.657 10.821 -8.790 1.00 84.38 100 ILE A O 1
ATOM 823 N N . VAL A 1 101 ? 5.298 11.948 -10.709 1.00 82.75 101 VAL A N 1
ATOM 824 C CA . VAL A 1 101 ? 5.201 13.275 -10.109 1.00 82.75 101 VAL A CA 1
ATOM 825 C C . VAL A 1 101 ? 3.749 13.737 -10.050 1.00 82.75 101 VAL A C 1
ATOM 827 O O . VAL A 1 101 ? 2.939 13.380 -10.905 1.00 82.75 101 VAL A O 1
ATOM 830 N N . ASP A 1 102 ? 3.423 14.524 -9.032 1.00 78.38 102 ASP A N 1
ATOM 831 C CA . ASP A 1 102 ? 2.133 15.191 -8.905 1.00 78.38 102 ASP A CA 1
ATOM 832 C C . ASP A 1 102 ? 1.994 16.370 -9.892 1.00 78.38 102 ASP A C 1
ATOM 834 O O . ASP A 1 102 ? 2.890 16.676 -10.685 1.00 78.38 102 ASP A O 1
ATOM 838 N N . SER A 1 103 ? 0.864 17.079 -9.828 1.00 77.88 103 SER A N 1
ATOM 839 C CA . SER A 1 103 ? 0.606 18.272 -10.649 1.00 77.88 103 SER A CA 1
ATOM 840 C C . SER A 1 103 ? 1.606 19.415 -10.432 1.00 77.88 103 SER A C 1
ATOM 842 O O . SER A 1 103 ? 1.671 20.331 -11.248 1.00 77.88 103 SER A O 1
ATOM 844 N N . CYS A 1 104 ? 2.363 19.386 -9.335 1.00 79.94 104 CYS A N 1
ATOM 845 C CA . CYS A 1 104 ? 3.393 20.361 -8.991 1.00 79.94 104 CYS A CA 1
ATOM 846 C C . CYS A 1 104 ? 4.796 19.907 -9.434 1.00 79.94 104 CYS A C 1
ATOM 848 O O . CYS A 1 104 ? 5.773 20.609 -9.171 1.00 79.94 104 CYS A O 1
ATOM 850 N N . GLY A 1 105 ? 4.918 18.748 -10.094 1.00 80.62 105 GLY A N 1
ATOM 851 C CA . GLY A 1 105 ? 6.198 18.176 -10.507 1.00 80.62 105 GLY A CA 1
ATOM 852 C C . GLY A 1 105 ? 6.992 17.548 -9.357 1.00 80.62 105 GLY A C 1
ATOM 853 O O . GLY A 1 105 ? 8.178 17.264 -9.524 1.00 80.62 105 GLY A O 1
ATOM 854 N N . LEU A 1 106 ? 6.372 17.331 -8.193 1.00 81.81 106 LEU A N 1
ATOM 855 C CA . LEU A 1 106 ? 7.016 16.701 -7.047 1.00 81.81 106 LEU A CA 1
ATOM 856 C C . LEU A 1 106 ? 6.775 15.189 -7.064 1.00 81.81 106 LEU A C 1
ATOM 858 O O . LEU A 1 106 ? 5.645 14.759 -7.288 1.00 81.81 106 LEU A O 1
ATOM 862 N N . PRO A 1 107 ? 7.799 14.358 -6.793 1.00 81.50 107 PRO A N 1
ATOM 863 C CA . PRO A 1 107 ? 7.617 12.917 -6.680 1.00 81.50 107 PRO A CA 1
ATOM 864 C C . PRO A 1 107 ? 6.559 12.565 -5.636 1.00 81.50 107 PRO A C 1
ATOM 866 O O . PRO A 1 107 ? 6.658 13.002 -4.484 1.00 81.50 107 PRO A O 1
ATOM 869 N N . ILE A 1 108 ? 5.597 11.728 -6.018 1.00 78.81 108 ILE A N 1
ATOM 870 C CA . ILE A 1 108 ? 4.619 11.170 -5.086 1.00 78.81 108 ILE A CA 1
ATOM 871 C C . ILE A 1 108 ? 5.367 10.217 -4.150 1.00 78.81 108 ILE A C 1
ATOM 873 O O . ILE A 1 108 ? 5.983 9.243 -4.585 1.00 78.81 108 ILE A O 1
ATOM 877 N N . LYS A 1 109 ? 5.362 10.522 -2.850 1.00 82.00 109 LYS A N 1
ATOM 878 C CA . LYS A 1 109 ? 6.075 9.744 -1.828 1.00 82.00 109 LYS A CA 1
ATOM 879 C C . LYS A 1 109 ? 5.072 8.913 -1.036 1.00 82.00 109 LYS A C 1
ATOM 881 O O . LYS A 1 109 ? 4.386 9.501 -0.204 1.00 82.00 109 LYS A O 1
ATOM 886 N N . PRO A 1 110 ? 5.043 7.574 -1.158 1.00 82.94 110 PRO A N 1
ATOM 887 C CA . PRO A 1 110 ? 4.035 6.740 -0.494 1.00 82.94 110 PRO A CA 1
ATOM 888 C C . PRO A 1 110 ? 3.929 6.944 1.022 1.00 82.94 110 PRO A C 1
ATOM 890 O O . PRO A 1 110 ? 2.859 6.799 1.598 1.00 82.94 110 PRO A O 1
ATOM 893 N N . ILE A 1 111 ? 5.030 7.307 1.686 1.00 83.56 111 ILE A N 1
ATOM 894 C CA . ILE A 1 111 ? 5.032 7.636 3.118 1.00 83.56 111 ILE A CA 1
ATOM 895 C C . ILE A 1 111 ? 4.200 8.894 3.421 1.00 83.56 111 ILE A C 1
ATOM 897 O O . ILE A 1 111 ? 3.473 8.932 4.412 1.00 83.56 111 ILE A O 1
ATOM 901 N N . GLU A 1 112 ? 4.283 9.923 2.581 1.00 81.94 112 GLU A N 1
ATOM 902 C CA . GLU A 1 112 ? 3.476 11.140 2.732 1.00 81.94 112 GLU A CA 1
ATOM 903 C C . GLU A 1 112 ? 2.009 10.880 2.361 1.00 81.94 112 GLU A C 1
ATOM 905 O O . GLU A 1 112 ? 1.101 11.382 3.033 1.00 81.94 112 GLU A O 1
ATOM 910 N N . GLU A 1 113 ? 1.779 10.004 1.379 1.00 80.00 113 GLU A N 1
ATOM 911 C CA . GLU A 1 113 ? 0.449 9.495 1.023 1.00 80.00 113 GLU A CA 1
ATOM 912 C C . GLU A 1 113 ? -0.222 8.823 2.227 1.00 80.00 113 GLU A C 1
ATOM 914 O O . GLU A 1 113 ? -1.314 9.215 2.650 1.00 80.00 113 GLU A O 1
ATOM 919 N N . LEU A 1 114 ? 0.488 7.881 2.856 1.00 83.25 114 LEU A N 1
ATOM 920 C CA . LEU A 1 114 ? 0.069 7.195 4.078 1.00 83.25 114 LEU A CA 1
ATOM 921 C C . LEU A 1 114 ? -0.296 8.186 5.187 1.00 83.25 114 LEU A C 1
ATOM 923 O O . LEU A 1 114 ? -1.388 8.109 5.753 1.00 83.25 114 LEU A O 1
ATOM 927 N N . LYS A 1 115 ? 0.584 9.152 5.477 1.00 83.94 115 LYS A N 1
ATOM 928 C CA . LYS A 1 115 ? 0.351 10.160 6.525 1.00 83.94 115 LYS A CA 1
ATOM 929 C C . LYS A 1 115 ? -0.921 10.966 6.285 1.00 83.94 115 LYS A C 1
ATOM 931 O O . LYS A 1 115 ? -1.650 11.264 7.228 1.00 83.94 115 LYS A O 1
ATOM 936 N N . SER A 1 116 ? -1.202 11.344 5.044 1.00 81.12 116 SER A N 1
ATOM 937 C CA . SER A 1 116 ? -2.385 12.144 4.728 1.00 81.12 116 SER A CA 1
ATOM 938 C C . SER A 1 116 ? -3.676 11.329 4.751 1.00 81.12 116 SER A C 1
ATOM 940 O O . SER A 1 116 ? -4.672 11.849 5.254 1.00 81.12 116 SER A O 1
ATOM 942 N N . ILE A 1 117 ? -3.665 10.070 4.282 1.00 81.69 117 ILE A N 1
ATOM 943 C CA . ILE A 1 117 ? -4.810 9.152 4.436 1.00 81.69 117 ILE A CA 1
ATOM 944 C C . ILE A 1 117 ? -5.148 9.028 5.915 1.00 81.69 117 ILE A C 1
ATOM 946 O O . ILE A 1 117 ? -6.285 9.268 6.309 1.00 81.69 117 ILE A O 1
ATOM 950 N N . VAL A 1 118 ? -4.147 8.743 6.750 1.00 83.25 118 VAL A N 1
ATOM 951 C CA . VAL A 1 118 ? -4.332 8.660 8.199 1.00 83.25 118 VAL A CA 1
ATOM 952 C C . VAL A 1 118 ? -4.861 9.985 8.743 1.00 83.25 118 VAL A C 1
ATOM 954 O O . VAL A 1 118 ? -5.873 10.009 9.430 1.00 83.25 118 VAL A O 1
ATOM 957 N N . ARG A 1 119 ? -4.263 11.126 8.395 1.00 81.56 119 ARG A N 1
ATOM 958 C CA . ARG A 1 119 ? -4.717 12.430 8.903 1.00 81.56 119 ARG A CA 1
ATOM 959 C C . ARG A 1 119 ? -6.176 12.743 8.553 1.00 81.56 119 ARG A C 1
ATOM 961 O O . ARG A 1 119 ? -6.866 13.331 9.382 1.00 81.56 119 ARG A O 1
ATOM 968 N N . ARG A 1 120 ? -6.619 12.407 7.339 1.00 79.75 120 ARG A N 1
ATOM 969 C CA . ARG A 1 120 ? -7.958 12.744 6.826 1.00 79.75 120 ARG A CA 1
ATOM 970 C C . ARG A 1 120 ? -9.018 11.695 7.153 1.00 79.75 120 ARG A C 1
ATOM 972 O O . ARG A 1 120 ? -10.189 12.038 7.221 1.00 79.75 120 ARG A O 1
ATOM 979 N N . CYS A 1 121 ? -8.624 10.438 7.341 1.00 79.50 121 CYS A N 1
ATOM 980 C CA . CYS A 1 121 ? -9.555 9.314 7.426 1.00 79.50 121 CYS A CA 1
ATOM 981 C C . CYS A 1 121 ? -9.323 8.409 8.648 1.00 79.50 121 CYS A C 1
ATOM 983 O O . CYS A 1 121 ? -9.936 7.348 8.720 1.00 79.50 121 CYS A O 1
ATOM 985 N N . LYS A 1 122 ? -8.480 8.804 9.617 1.00 80.00 122 LYS A N 1
ATOM 986 C CA . LYS A 1 122 ? -8.158 8.013 10.827 1.00 80.00 122 LYS A CA 1
ATOM 987 C C . LYS A 1 122 ? -9.358 7.541 11.647 1.00 80.00 122 LYS A C 1
ATOM 989 O O . LYS A 1 122 ? -9.243 6.550 12.356 1.00 80.00 122 LYS A O 1
ATOM 994 N N . ASP A 1 123 ? -10.478 8.255 11.585 1.00 80.50 123 ASP A N 1
ATOM 995 C CA . ASP A 1 123 ? -11.670 7.924 12.369 1.00 80.50 123 ASP A CA 1
ATOM 996 C C . ASP A 1 123 ? -12.503 6.808 11.700 1.00 80.50 123 ASP A C 1
ATOM 998 O O . ASP A 1 123 ? -13.448 6.296 12.299 1.00 80.50 123 ASP A O 1
ATOM 1002 N N . HIS A 1 124 ? -12.155 6.422 10.464 1.00 83.94 124 HIS A N 1
ATOM 1003 C CA . HIS A 1 124 ? -12.922 5.483 9.639 1.00 83.94 124 HIS A CA 1
ATOM 1004 C C . HIS A 1 124 ? -12.079 4.345 9.063 1.00 83.94 124 HIS A C 1
ATOM 1006 O O . HIS A 1 124 ? -12.529 3.201 9.045 1.00 83.94 124 HIS A O 1
ATOM 1012 N N . VAL A 1 125 ? -10.872 4.649 8.579 1.00 85.44 125 VAL A N 1
ATOM 1013 C CA . VAL A 1 125 ? -9.978 3.663 7.970 1.00 85.44 125 VAL A CA 1
ATOM 1014 C C . VAL A 1 125 ? -9.395 2.783 9.061 1.00 85.44 125 VAL A C 1
ATOM 1016 O O . VAL A 1 125 ? -8.713 3.258 9.961 1.00 85.44 125 VAL A O 1
ATOM 1019 N N . GLU A 1 126 ? -9.637 1.485 8.936 1.00 85.25 126 GLU A N 1
ATOM 1020 C CA . GLU A 1 126 ? -9.173 0.467 9.878 1.00 85.25 126 GLU A CA 1
ATOM 1021 C C . GLU A 1 126 ? -8.071 -0.401 9.268 1.00 85.25 126 GLU A C 1
ATOM 1023 O O . GLU A 1 126 ? -7.268 -0.974 9.999 1.00 85.25 126 GLU A O 1
ATOM 1028 N N . ILE A 1 127 ? -8.014 -0.497 7.934 1.00 86.31 127 ILE A N 1
ATOM 1029 C CA . ILE A 1 127 ? -7.002 -1.279 7.219 1.00 86.31 127 ILE A CA 1
ATOM 1030 C C . ILE A 1 127 ? -6.417 -0.469 6.070 1.00 86.31 127 ILE A C 1
ATOM 1032 O O . ILE A 1 127 ? -7.143 0.043 5.215 1.00 86.31 127 ILE A O 1
ATOM 1036 N N . ILE A 1 128 ? -5.092 -0.437 6.003 1.00 88.88 128 ILE A N 1
ATOM 1037 C CA . ILE A 1 128 ? -4.334 0.041 4.854 1.00 88.88 128 ILE A CA 1
ATOM 1038 C C . ILE A 1 128 ? -3.561 -1.144 4.280 1.00 88.88 128 ILE A C 1
ATOM 1040 O O . ILE A 1 128 ? -2.740 -1.746 4.968 1.00 88.88 128 ILE A O 1
ATOM 1044 N N . THR A 1 129 ? -3.829 -1.491 3.023 1.00 89.62 129 THR A N 1
ATOM 1045 C CA . THR A 1 129 ? -3.113 -2.555 2.307 1.00 89.62 129 THR A CA 1
ATOM 1046 C C . THR A 1 129 ? -2.161 -1.948 1.289 1.00 89.62 129 THR A C 1
ATOM 1048 O O . THR A 1 129 ? -2.548 -1.094 0.493 1.00 89.62 129 THR A O 1
ATOM 1051 N N . ILE A 1 130 ? -0.907 -2.377 1.324 1.00 91.38 130 ILE A N 1
ATOM 1052 C CA . ILE A 1 130 ? 0.160 -1.902 0.451 1.00 91.38 130 ILE A CA 1
ATOM 1053 C C . ILE A 1 130 ? 0.568 -3.062 -0.456 1.00 91.38 130 ILE A C 1
ATOM 1055 O O . ILE A 1 130 ? 1.137 -4.053 0.008 1.00 91.38 130 ILE A O 1
ATOM 1059 N N . TYR A 1 131 ? 0.271 -2.915 -1.743 1.00 90.38 131 TYR A N 1
ATOM 1060 C CA . TYR A 1 131 ? 0.636 -3.838 -2.810 1.00 90.38 131 TYR A CA 1
ATOM 1061 C C . TYR A 1 131 ? 1.869 -3.324 -3.549 1.00 90.38 131 TYR A C 1
ATOM 1063 O O . TYR A 1 131 ? 1.969 -2.133 -3.849 1.00 90.38 131 TYR A O 1
ATOM 1071 N N . GLY A 1 132 ? 2.795 -4.209 -3.904 1.00 89.19 132 GLY A N 1
ATOM 1072 C CA . GLY A 1 132 ? 3.875 -3.845 -4.818 1.00 89.19 132 GLY A CA 1
ATOM 1073 C C . GLY A 1 132 ? 4.927 -4.924 -5.006 1.00 89.19 132 GLY A C 1
ATOM 1074 O O . GLY A 1 132 ? 5.016 -5.878 -4.235 1.00 89.19 132 GLY A O 1
ATOM 1075 N N . SER A 1 133 ? 5.766 -4.748 -6.019 1.00 87.75 133 SER A N 1
ATOM 1076 C CA . SER A 1 133 ? 6.964 -5.560 -6.188 1.00 87.75 133 SER A CA 1
ATOM 1077 C C . SER A 1 133 ? 7.998 -5.266 -5.102 1.00 87.75 133 SER A C 1
ATOM 1079 O O . SER A 1 133 ? 8.108 -4.144 -4.598 1.00 87.75 133 SER A O 1
ATOM 1081 N N . TYR A 1 134 ? 8.815 -6.267 -4.762 1.00 87.38 134 TYR A N 1
ATOM 1082 C CA . TYR A 1 134 ? 9.959 -6.102 -3.863 1.00 87.38 134 TYR A CA 1
ATOM 1083 C C . TYR A 1 134 ? 10.860 -4.961 -4.332 1.00 87.38 134 TYR A C 1
ATOM 1085 O O . TYR A 1 134 ? 11.327 -4.163 -3.526 1.00 87.38 134 TYR A O 1
ATOM 1093 N N . TRP A 1 135 ? 11.068 -4.861 -5.644 1.00 84.94 135 TRP A N 1
ATOM 1094 C CA . TRP A 1 135 ? 11.899 -3.830 -6.237 1.00 84.94 135 TRP A CA 1
ATOM 1095 C C . TRP A 1 135 ? 11.319 -2.423 -5.990 1.00 84.94 135 TRP A C 1
ATOM 1097 O O . TRP A 1 135 ? 12.028 -1.565 -5.466 1.00 84.94 135 TRP A O 1
ATOM 1107 N N . ALA A 1 136 ? 10.020 -2.201 -6.221 1.00 88.19 136 ALA A N 1
ATOM 1108 C CA . ALA A 1 136 ? 9.375 -0.929 -5.886 1.00 88.19 136 ALA A CA 1
ATOM 1109 C C . ALA A 1 136 ? 9.427 -0.636 -4.375 1.00 88.19 136 ALA A C 1
ATOM 1111 O O . ALA A 1 136 ? 9.836 0.442 -3.935 1.00 88.19 136 ALA A O 1
ATOM 1112 N N . ALA A 1 137 ? 9.049 -1.621 -3.560 1.00 89.81 137 ALA A N 1
ATOM 1113 C CA . ALA A 1 137 ? 8.936 -1.470 -2.117 1.00 89.81 137 ALA A CA 1
ATOM 1114 C C . ALA A 1 137 ? 10.288 -1.262 -1.419 1.00 89.81 137 ALA A C 1
ATOM 1116 O O . ALA A 1 137 ? 10.360 -0.498 -0.456 1.00 89.81 137 ALA A O 1
ATOM 1117 N N . HIS A 1 138 ? 11.354 -1.925 -1.871 1.00 89.62 138 HIS A N 1
ATOM 1118 C CA . HIS A 1 138 ? 12.676 -1.860 -1.253 1.00 89.62 138 HIS A CA 1
ATOM 1119 C C . HIS A 1 138 ? 13.578 -0.804 -1.896 1.00 89.62 138 HIS A C 1
ATOM 1121 O O . HIS A 1 138 ? 14.080 0.072 -1.192 1.00 89.62 138 HIS A O 1
ATOM 1127 N N . GLU A 1 139 ? 13.774 -0.868 -3.214 1.00 85.62 139 GLU A N 1
ATOM 1128 C CA . GLU A 1 139 ? 14.768 -0.041 -3.910 1.00 85.62 139 GLU A CA 1
ATOM 1129 C C . GLU A 1 139 ? 14.271 1.395 -4.100 1.00 85.62 139 GLU A C 1
ATOM 1131 O O . GLU A 1 139 ? 15.028 2.349 -3.917 1.00 85.62 139 GLU A O 1
ATOM 1136 N N . PHE A 1 140 ? 12.985 1.559 -4.418 1.00 84.19 140 PHE A N 1
ATOM 1137 C CA . PHE A 1 140 ? 12.404 2.864 -4.735 1.00 84.19 140 PHE A CA 1
ATOM 1138 C C . PHE A 1 140 ? 11.864 3.596 -3.511 1.00 84.19 140 PHE A C 1
ATOM 1140 O O . PHE A 1 140 ? 12.202 4.757 -3.269 1.00 84.19 140 PHE A O 1
ATOM 1147 N N . PHE A 1 141 ? 11.047 2.911 -2.711 1.00 87.38 141 PHE A N 1
ATOM 1148 C CA . PHE A 1 141 ? 10.328 3.550 -1.609 1.00 87.38 141 PHE A CA 1
ATOM 1149 C C . PHE A 1 141 ? 10.886 3.239 -0.220 1.00 87.38 141 PHE A C 1
ATOM 1151 O O . PHE A 1 141 ? 10.493 3.898 0.740 1.00 87.38 141 PHE A O 1
ATOM 1158 N N . LYS A 1 142 ? 11.809 2.273 -0.095 1.00 90.00 142 LYS A N 1
ATOM 1159 C CA . LYS A 1 142 ? 12.432 1.862 1.181 1.00 90.00 142 LYS A CA 1
ATOM 1160 C C . LYS A 1 142 ? 11.416 1.520 2.279 1.00 90.00 142 LYS A C 1
ATOM 1162 O O . LYS A 1 142 ? 11.661 1.714 3.472 1.00 90.00 142 LYS A O 1
ATOM 1167 N N . ILE A 1 143 ? 10.268 0.990 1.873 1.00 89.38 143 ILE A N 1
ATOM 1168 C CA . ILE A 1 143 ? 9.153 0.633 2.748 1.00 89.38 143 ILE A CA 1
ATOM 1169 C C . ILE A 1 143 ? 9.392 -0.709 3.432 1.00 89.38 143 ILE A C 1
ATOM 1171 O O . ILE A 1 143 ? 8.956 -0.899 4.564 1.00 89.38 143 ILE A O 1
ATOM 1175 N N . VAL A 1 144 ? 10.110 -1.622 2.777 1.00 89.06 144 VAL A N 1
ATOM 1176 C CA . VAL A 1 144 ? 10.428 -2.953 3.311 1.00 89.06 144 VAL A CA 1
ATOM 1177 C C . VAL A 1 144 ? 11.925 -3.140 3.531 1.00 89.06 144 VAL A C 1
ATOM 1179 O O . VAL A 1 144 ? 12.765 -2.456 2.936 1.00 89.06 144 VAL A O 1
ATOM 1182 N N . ASN A 1 145 ? 12.272 -4.073 4.415 1.00 86.56 145 ASN A N 1
ATOM 1183 C CA . ASN A 1 145 ? 13.656 -4.469 4.651 1.00 86.56 145 ASN A CA 1
ATOM 1184 C C . ASN A 1 145 ? 14.269 -5.172 3.415 1.00 86.56 145 ASN A C 1
ATOM 1186 O O . ASN A 1 145 ? 13.573 -5.530 2.468 1.00 86.56 145 ASN A O 1
ATOM 1190 N N . LYS A 1 146 ? 15.578 -5.454 3.461 1.00 84.88 146 LYS A N 1
ATOM 1191 C CA . LYS A 1 146 ? 16.310 -6.175 2.393 1.00 84.88 146 LYS A CA 1
ATOM 1192 C C . LYS A 1 146 ? 15.813 -7.604 2.109 1.00 84.88 146 LYS A C 1
ATOM 1194 O O . LYS A 1 146 ? 16.305 -8.251 1.195 1.00 84.88 146 LYS A O 1
ATOM 1199 N N . ARG A 1 147 ? 14.943 -8.161 2.954 1.00 79.06 147 ARG A N 1
ATOM 1200 C CA . ARG A 1 147 ? 14.365 -9.503 2.772 1.00 79.06 147 ARG A CA 1
ATOM 1201 C C . ARG A 1 147 ? 12.965 -9.445 2.161 1.00 79.06 147 ARG A C 1
ATOM 1203 O O . ARG A 1 147 ? 12.475 -10.471 1.702 1.00 79.06 147 ARG A O 1
ATOM 1210 N N . GLY A 1 148 ? 12.337 -8.267 2.159 1.00 76.88 148 GLY A N 1
ATOM 1211 C CA . GLY A 1 148 ? 10.972 -8.057 1.689 1.00 76.88 148 GLY A CA 1
ATOM 1212 C C . GLY A 1 148 ? 9.903 -8.638 2.608 1.00 76.88 148 GLY A C 1
ATOM 1213 O O . GLY A 1 148 ? 8.757 -8.739 2.193 1.00 76.88 148 GLY A O 1
ATOM 1214 N N . ASP A 1 149 ? 10.267 -9.053 3.824 1.00 81.19 149 ASP A N 1
ATOM 1215 C CA . ASP A 1 149 ? 9.396 -9.822 4.723 1.00 81.19 149 ASP A CA 1
ATOM 1216 C C . ASP A 1 149 ? 8.901 -9.039 5.941 1.00 81.19 149 ASP A C 1
ATOM 1218 O O . ASP A 1 149 ? 8.123 -9.558 6.742 1.00 81.19 149 ASP A O 1
ATOM 1222 N N . ARG A 1 150 ? 9.373 -7.799 6.096 1.00 82.44 150 ARG A N 1
ATOM 1223 C CA . ARG A 1 150 ? 8.972 -6.855 7.144 1.00 82.44 150 ARG A CA 1
ATOM 1224 C C . ARG A 1 150 ? 9.106 -5.432 6.628 1.00 82.44 150 ARG A C 1
ATOM 1226 O O . ARG A 1 150 ? 9.925 -5.168 5.739 1.00 82.44 150 ARG A O 1
ATOM 1233 N N . ALA A 1 151 ? 8.372 -4.502 7.235 1.00 86.75 151 ALA A N 1
ATOM 1234 C CA . ALA A 1 151 ? 8.569 -3.087 6.952 1.00 86.75 151 ALA A CA 1
ATOM 1235 C C . ALA A 1 151 ? 9.965 -2.628 7.417 1.00 86.75 151 ALA A C 1
ATOM 1237 O O . ALA A 1 151 ? 10.594 -3.238 8.288 1.00 86.75 151 ALA A O 1
ATOM 1238 N N . SER A 1 152 ? 10.474 -1.555 6.819 1.00 90.38 152 SER A N 1
ATOM 1239 C CA . SER A 1 152 ? 11.712 -0.914 7.256 1.00 90.38 152 SER A CA 1
ATOM 1240 C C . SER A 1 152 ? 11.529 -0.269 8.634 1.00 90.38 152 SER A C 1
ATOM 1242 O O . SER A 1 152 ? 10.407 0.008 9.063 1.00 90.38 152 SER A O 1
ATOM 1244 N N . THR A 1 153 ? 12.629 -0.015 9.347 1.00 88.38 153 THR A N 1
ATOM 1245 C CA . THR A 1 153 ? 12.577 0.608 10.681 1.00 88.38 153 THR A CA 1
ATOM 1246 C C . THR A 1 153 ? 11.884 1.970 10.651 1.00 88.38 153 THR A C 1
ATOM 1248 O O . THR A 1 153 ? 11.093 2.269 11.536 1.00 88.38 153 THR A O 1
ATOM 1251 N N . GLU A 1 154 ? 12.127 2.770 9.611 1.00 86.56 154 GLU A N 1
ATOM 1252 C CA . GLU A 1 154 ? 11.500 4.085 9.440 1.00 86.56 154 GLU A CA 1
ATOM 1253 C C . GLU A 1 154 ? 9.974 3.976 9.315 1.00 86.56 154 GLU A C 1
ATOM 1255 O O . GLU A 1 154 ? 9.236 4.654 10.032 1.00 86.56 154 GLU A O 1
ATOM 1260 N N . VAL A 1 155 ? 9.494 3.076 8.452 1.00 88.31 155 VAL A N 1
ATOM 1261 C CA . VAL A 1 155 ? 8.057 2.838 8.263 1.00 88.31 155 VAL A CA 1
ATOM 1262 C C . VAL A 1 155 ? 7.418 2.237 9.515 1.00 88.31 155 VAL A C 1
ATOM 1264 O O . VAL A 1 155 ? 6.312 2.611 9.893 1.00 88.31 155 VAL A O 1
ATOM 1267 N N . THR A 1 156 ? 8.140 1.358 10.201 1.00 88.31 156 THR A N 1
ATOM 1268 C CA . THR A 1 156 ? 7.710 0.762 11.468 1.00 88.31 156 THR A CA 1
ATOM 1269 C C . THR A 1 156 ? 7.470 1.837 12.533 1.00 88.31 156 THR A C 1
ATOM 1271 O O . THR A 1 156 ? 6.382 1.908 13.102 1.00 88.31 156 THR A O 1
ATOM 1274 N N . SER A 1 157 ? 8.440 2.733 12.748 1.00 87.44 157 SER A N 1
ATOM 1275 C CA . SER A 1 157 ? 8.304 3.837 13.708 1.00 87.44 157 SER A CA 1
ATOM 1276 C C . SER A 1 157 ? 7.174 4.801 13.340 1.00 87.44 157 SER A C 1
ATOM 1278 O O . SER A 1 157 ? 6.498 5.333 14.221 1.00 87.44 157 SER A O 1
ATOM 1280 N N . LEU A 1 158 ? 6.932 5.013 12.042 1.00 86.19 158 LEU A N 1
ATOM 1281 C CA . LEU A 1 158 ? 5.786 5.787 11.574 1.00 86.19 158 LEU A CA 1
ATOM 1282 C C . LEU A 1 158 ? 4.460 5.130 11.984 1.00 86.19 158 LEU A C 1
ATOM 1284 O O . LEU A 1 158 ? 3.586 5.817 12.508 1.00 86.19 158 LEU A O 1
ATOM 1288 N N . PHE A 1 159 ? 4.303 3.824 11.770 1.00 86.56 159 PHE A N 1
ATOM 1289 C CA . PHE A 1 159 ? 3.072 3.114 12.126 1.00 86.56 159 PHE A CA 1
ATOM 1290 C C . PHE A 1 159 ? 2.822 3.081 13.627 1.00 86.56 159 PHE A C 1
ATOM 1292 O O . PHE A 1 159 ? 1.693 3.311 14.052 1.00 86.56 159 PHE A O 1
ATOM 1299 N N . GLU A 1 160 ? 3.863 2.865 14.433 1.00 86.19 160 GLU A N 1
ATOM 1300 C CA . GLU A 1 160 ? 3.757 2.968 15.892 1.00 86.19 160 GLU A CA 1
ATOM 1301 C C . GLU A 1 160 ? 3.305 4.367 16.322 1.00 86.19 160 GLU A C 1
ATOM 1303 O O . GLU A 1 160 ? 2.423 4.505 17.168 1.00 86.19 160 GLU A O 1
ATOM 1308 N N . SER A 1 161 ? 3.871 5.414 15.713 1.00 84.81 161 SER A N 1
ATOM 1309 C CA . SER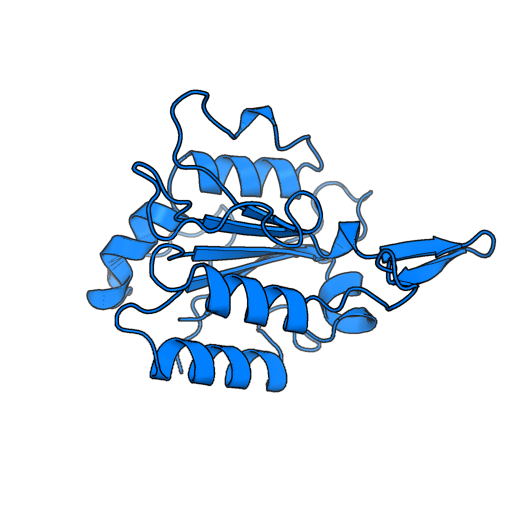 A 1 161 ? 3.494 6.800 16.001 1.00 84.81 161 SER A CA 1
ATOM 1310 C C . SER A 1 161 ? 2.045 7.102 15.614 1.00 84.81 161 SER A C 1
ATOM 1312 O O . SER A 1 161 ? 1.348 7.812 16.343 1.00 84.81 161 SER A O 1
ATOM 1314 N N . ILE A 1 162 ? 1.576 6.547 14.493 1.00 83.06 162 ILE A N 1
ATOM 1315 C CA . ILE A 1 162 ? 0.177 6.632 14.077 1.00 83.06 162 ILE A CA 1
ATOM 1316 C C . ILE A 1 162 ? -0.701 5.932 15.117 1.00 83.06 162 ILE A C 1
ATOM 1318 O O . ILE A 1 162 ? -1.524 6.592 15.747 1.00 83.06 162 ILE A O 1
ATOM 1322 N N . ASN A 1 163 ? -0.489 4.636 15.358 1.00 82.25 163 ASN A N 1
ATOM 1323 C CA . ASN A 1 163 ? -1.352 3.834 16.228 1.00 82.25 163 ASN A CA 1
ATOM 1324 C C . ASN A 1 163 ? -1.323 4.282 17.696 1.00 82.25 163 ASN A C 1
ATOM 1326 O O . ASN A 1 163 ? -2.338 4.162 18.376 1.00 82.25 163 ASN A O 1
ATOM 1330 N N . GLY A 1 164 ? -0.223 4.869 18.175 1.00 81.12 164 GLY A N 1
ATOM 1331 C CA . GLY A 1 164 ? -0.127 5.418 19.531 1.00 81.12 164 GLY A CA 1
ATOM 1332 C C . GLY A 1 164 ? -1.055 6.609 19.808 1.00 81.12 164 GLY A C 1
ATOM 1333 O O . GLY A 1 164 ? -1.319 6.911 20.967 1.00 81.12 164 GLY A O 1
ATOM 1334 N N . ASN A 1 165 ? -1.568 7.274 18.767 1.00 73.38 165 ASN A N 1
ATOM 13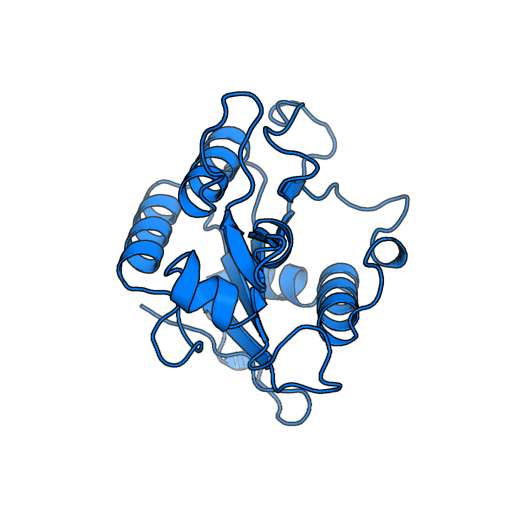35 C CA . ASN A 1 165 ? -2.403 8.475 18.884 1.00 73.38 165 ASN A CA 1
ATOM 1336 C C . ASN A 1 165 ? -3.867 8.254 18.468 1.00 73.38 165 ASN A C 1
ATOM 1338 O O . ASN A 1 165 ? -4.627 9.224 18.358 1.00 73.38 165 ASN A O 1
ATOM 1342 N N . LEU A 1 166 ? -4.266 7.009 18.193 1.00 73.12 166 LEU A N 1
ATOM 1343 C CA . LEU A 1 166 ? -5.591 6.696 17.669 1.00 73.12 166 LEU A CA 1
ATOM 1344 C C . LEU A 1 166 ? -6.477 5.988 18.698 1.00 73.12 166 LEU A C 1
ATOM 1346 O O . LEU A 1 166 ? -6.001 5.139 19.448 1.00 73.12 166 LEU A O 1
ATOM 1350 N N . PRO A 1 167 ? -7.792 6.279 18.703 1.00 67.25 167 PRO A N 1
ATOM 1351 C CA . PRO A 1 167 ? -8.751 5.560 19.539 1.00 67.25 167 PRO A CA 1
ATOM 1352 C C . PRO A 1 167 ? -8.965 4.106 19.080 1.00 67.25 167 PRO A C 1
ATOM 1354 O O . PRO A 1 167 ? -9.420 3.278 19.865 1.00 67.25 167 PRO A O 1
ATOM 1357 N N . ARG A 1 168 ? -8.643 3.788 17.818 1.00 72.69 168 ARG A N 1
ATOM 1358 C CA . ARG A 1 168 ? -8.615 2.434 17.248 1.00 72.69 168 ARG A CA 1
ATOM 1359 C C . ARG A 1 168 ? -7.345 2.270 16.416 1.00 72.69 168 ARG A C 1
ATOM 1361 O O . ARG A 1 168 ? -6.999 3.175 15.661 1.00 72.69 168 ARG A O 1
ATOM 1368 N N . LYS A 1 169 ? -6.658 1.134 16.557 1.00 80.62 169 LYS A N 1
ATOM 1369 C CA . LYS A 1 169 ? -5.451 0.832 15.773 1.00 80.62 169 LYS A CA 1
ATOM 1370 C C . LYS A 1 169 ? -5.818 0.658 14.297 1.00 80.62 169 LYS A C 1
ATOM 1372 O O . LYS A 1 169 ? -6.845 0.063 13.983 1.00 80.62 169 LYS A O 1
ATOM 1377 N N . ILE A 1 170 ? -4.960 1.150 13.411 1.00 84.38 170 ILE A N 1
ATOM 1378 C CA . ILE A 1 170 ? -5.007 0.866 11.977 1.00 84.38 170 ILE A CA 1
ATOM 1379 C C . ILE A 1 170 ? -4.104 -0.335 11.714 1.00 84.38 170 ILE A C 1
ATOM 1381 O O . ILE A 1 170 ? -2.954 -0.361 12.162 1.00 84.38 170 ILE A O 1
ATOM 1385 N N . LEU A 1 171 ? -4.607 -1.316 10.967 1.00 85.81 171 LEU A N 1
ATOM 1386 C CA . LEU A 1 171 ? -3.790 -2.410 10.462 1.00 85.81 171 LEU A CA 1
ATOM 1387 C C . LEU A 1 171 ? -3.114 -2.038 9.155 1.00 85.81 171 LEU A C 1
ATOM 1389 O O . LEU A 1 171 ? -3.758 -1.559 8.221 1.00 85.81 171 LEU A O 1
ATOM 1393 N N . PHE A 1 172 ? -1.833 -2.363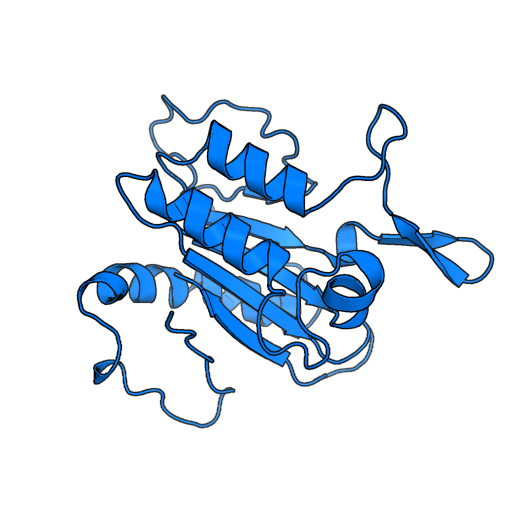 9.059 1.00 87.12 172 PHE A N 1
ATOM 1394 C CA . PHE A 1 172 ? -1.063 -2.226 7.833 1.00 87.12 172 PHE A CA 1
ATOM 1395 C C . PHE A 1 172 ? -0.770 -3.619 7.285 1.00 87.12 172 PHE A C 1
ATOM 1397 O O . PHE A 1 172 ? 0.021 -4.363 7.868 1.00 87.12 172 PHE A O 1
ATOM 1404 N N . LYS A 1 173 ? -1.425 -3.983 6.179 1.00 88.50 173 LYS A N 1
ATOM 1405 C CA . LYS A 1 173 ? -1.166 -5.222 5.438 1.00 88.50 173 LYS A CA 1
ATOM 1406 C C . LYS A 1 173 ? -0.186 -4.934 4.305 1.00 88.50 173 LYS A C 1
ATOM 1408 O O . LYS A 1 173 ? -0.349 -3.964 3.571 1.00 88.50 173 LYS A O 1
ATOM 1413 N N . PHE A 1 174 ? 0.793 -5.807 4.134 1.00 88.19 174 PHE A N 1
ATOM 1414 C CA . PHE A 1 174 ? 1.735 -5.782 3.026 1.00 88.19 174 PHE A CA 1
ATOM 1415 C C . PHE A 1 174 ? 1.576 -7.039 2.192 1.00 88.19 174 PHE A C 1
ATOM 1417 O O . PHE A 1 174 ? 1.562 -8.135 2.750 1.00 88.19 174 PHE A O 1
ATOM 1424 N N . VAL A 1 175 ? 1.495 -6.871 0.876 1.00 87.56 175 VAL A N 1
ATOM 1425 C CA . VAL A 1 175 ? 1.477 -7.964 -0.100 1.00 87.56 175 VAL A CA 1
ATOM 1426 C C . VAL A 1 175 ? 2.557 -7.664 -1.131 1.00 87.56 175 VAL A C 1
ATOM 1428 O O . VAL A 1 175 ? 2.375 -6.838 -2.029 1.00 87.56 175 VAL A O 1
ATOM 1431 N N . ILE A 1 176 ? 3.723 -8.285 -0.942 1.00 87.06 176 ILE A N 1
ATOM 1432 C CA . ILE A 1 176 ? 4.942 -7.960 -1.686 1.00 87.06 176 ILE A CA 1
ATOM 1433 C C . ILE A 1 176 ? 5.335 -9.115 -2.595 1.00 87.06 176 ILE A C 1
ATOM 1435 O O . ILE A 1 176 ? 5.681 -10.196 -2.120 1.00 87.06 176 ILE A O 1
ATOM 1439 N N . THR A 1 177 ? 5.344 -8.898 -3.907 1.00 84.62 177 THR A N 1
ATOM 1440 C CA . THR A 1 177 ? 5.774 -9.921 -4.871 1.00 84.62 177 THR A CA 1
ATOM 1441 C C . THR A 1 177 ? 7.297 -9.922 -5.001 1.00 84.62 177 THR A C 1
ATOM 1443 O O . THR A 1 177 ? 7.928 -8.875 -5.143 1.00 84.62 177 THR A O 1
ATOM 1446 N N . LYS A 1 178 ? 7.944 -11.096 -4.967 1.00 70.31 178 LYS A N 1
ATOM 1447 C CA . LYS A 1 178 ? 9.416 -11.181 -5.102 1.00 70.31 178 LYS A CA 1
ATOM 1448 C C . LYS A 1 178 ? 9.939 -10.997 -6.536 1.00 70.31 178 LYS A C 1
ATOM 1450 O O . LYS A 1 178 ? 11.151 -10.965 -6.720 1.00 70.31 178 LYS A O 1
ATOM 1455 N N . GLY A 1 179 ? 9.071 -10.890 -7.544 1.00 59.47 179 GLY A N 1
ATOM 1456 C CA . GLY A 1 179 ? 9.461 -10.796 -8.957 1.00 59.47 179 GLY A CA 1
ATOM 1457 C C . GLY A 1 179 ? 8.748 -9.674 -9.712 1.00 59.47 179 GLY A C 1
ATOM 1458 O O . GLY A 1 179 ? 7.776 -9.102 -9.225 1.00 59.47 179 GLY A O 1
ATOM 1459 N N . CYS A 1 180 ? 9.261 -9.342 -10.901 1.00 50.75 180 CYS A N 1
ATOM 1460 C CA . CYS A 1 180 ? 8.674 -8.332 -11.785 1.00 50.75 180 CYS A CA 1
ATOM 1461 C C . CYS A 1 180 ? 7.287 -8.764 -12.294 1.00 50.75 180 CYS A C 1
ATOM 1463 O O . CYS A 1 180 ? 7.041 -9.957 -12.477 1.00 50.75 180 CYS A O 1
ATOM 1465 N N . ARG A 1 181 ? 6.439 -7.774 -12.622 1.00 45.72 181 ARG A N 1
ATOM 1466 C CA . ARG A 1 181 ? 5.031 -7.856 -13.093 1.00 45.72 181 ARG A CA 1
ATOM 1467 C C . ARG A 1 181 ? 4.726 -8.906 -14.193 1.00 45.72 181 ARG A C 1
ATOM 1469 O O . ARG A 1 181 ? 3.563 -9.153 -14.471 1.00 45.72 181 ARG A O 1
ATOM 1476 N N . GLY A 1 182 ? 5.739 -9.517 -14.821 1.00 44.72 182 GLY A N 1
ATOM 1477 C CA . GLY A 1 182 ? 5.621 -10.506 -15.904 1.00 44.72 182 GLY A CA 1
ATOM 14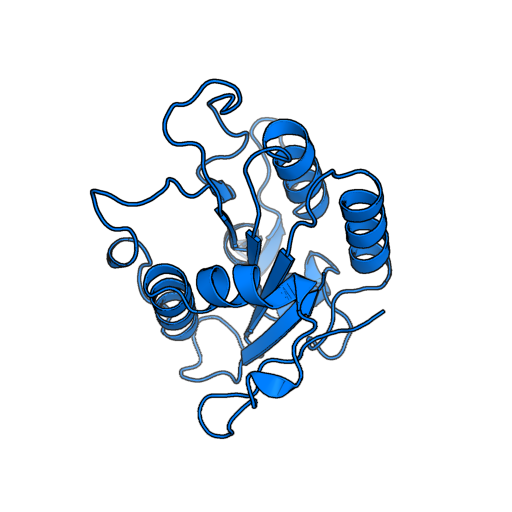78 C C . GLY A 1 182 ? 5.956 -11.966 -15.554 1.00 44.72 182 GLY A C 1
ATOM 1479 O O . GLY A 1 182 ? 5.973 -12.796 -16.459 1.00 44.72 182 GLY A O 1
ATOM 1480 N N . ILE A 1 183 ? 6.246 -12.314 -14.294 1.00 45.38 183 ILE A N 1
ATOM 1481 C CA . ILE A 1 183 ? 6.567 -13.701 -13.904 1.00 45.38 183 ILE A CA 1
ATOM 1482 C C . ILE A 1 183 ? 5.371 -14.321 -13.169 1.00 45.38 183 ILE A C 1
ATOM 1484 O O . ILE A 1 183 ? 5.124 -14.015 -12.000 1.00 45.38 183 ILE A O 1
ATOM 1488 N N . GLN A 1 184 ? 4.656 -15.219 -13.862 1.00 42.94 184 GLN A N 1
ATOM 1489 C CA . GLN A 1 184 ? 3.591 -16.053 -13.295 1.00 42.94 184 GLN A CA 1
ATOM 1490 C C . GLN A 1 184 ? 4.113 -16.812 -12.064 1.00 42.94 184 GLN A C 1
ATOM 1492 O O . GLN A 1 184 ? 5.053 -17.600 -12.161 1.00 42.94 184 GLN A O 1
ATOM 1497 N N . ARG A 1 185 ? 3.484 -16.552 -10.909 1.00 46.28 185 ARG A N 1
ATOM 1498 C CA . ARG A 1 185 ? 3.833 -17.064 -9.569 1.00 46.28 185 ARG A CA 1
ATOM 1499 C C . ARG A 1 185 ? 5.231 -16.688 -9.077 1.00 46.28 185 ARG A C 1
ATOM 1501 O O . ARG A 1 185 ? 5.976 -17.520 -8.561 1.00 46.28 185 ARG A O 1
ATOM 1508 N N . SER A 1 186 ? 5.572 -15.407 -9.152 1.00 53.16 186 SER A N 1
ATOM 1509 C CA . SER A 1 186 ? 6.581 -14.877 -8.232 1.00 53.16 186 SER A CA 1
ATOM 1510 C C . SER A 1 186 ? 6.066 -15.056 -6.803 1.00 53.16 186 SER A C 1
ATOM 1512 O O . SER A 1 186 ? 5.009 -14.525 -6.482 1.00 53.16 186 SER A O 1
ATOM 1514 N N . SER A 1 187 ? 6.771 -15.812 -5.955 1.00 64.38 187 SER A N 1
ATOM 1515 C CA . SER A 1 187 ? 6.391 -15.987 -4.544 1.00 64.38 187 SER A CA 1
ATOM 1516 C C . SER A 1 187 ? 6.097 -14.624 -3.909 1.00 64.38 187 SER A C 1
ATOM 1518 O O . SER A 1 187 ? 6.926 -13.716 -4.042 1.00 64.38 187 SER A O 1
ATOM 1520 N N . ALA A 1 188 ? 4.957 -14.479 -3.243 1.00 70.50 188 ALA A N 1
ATOM 1521 C CA . ALA A 1 188 ? 4.630 -13.277 -2.494 1.00 70.50 188 ALA A CA 1
ATOM 1522 C C . ALA A 1 188 ? 5.022 -13.442 -1.026 1.00 70.50 188 ALA A C 1
ATOM 1524 O O . ALA A 1 188 ? 5.123 -14.555 -0.511 1.00 70.50 188 ALA A O 1
ATOM 1525 N N . VAL A 1 189 ? 5.296 -12.328 -0.359 1.00 77.19 189 VAL A N 1
ATOM 1526 C CA . VAL A 1 189 ? 5.389 -12.281 1.094 1.00 77.19 189 VAL A CA 1
ATOM 1527 C C . VAL A 1 189 ? 4.257 -11.412 1.595 1.00 77.19 189 VAL A C 1
ATOM 1529 O O . VAL A 1 189 ? 4.146 -10.244 1.217 1.00 77.19 189 VAL A O 1
ATOM 1532 N N . GLU A 1 190 ? 3.437 -12.001 2.454 1.00 78.50 190 GLU A N 1
ATOM 1533 C CA . GLU A 1 190 ? 2.355 -11.311 3.129 1.00 78.50 190 GLU A CA 1
ATOM 1534 C C . GLU A 1 190 ? 2.684 -11.150 4.608 1.00 78.50 190 GLU A C 1
ATOM 1536 O O . GLU A 1 190 ? 3.007 -12.113 5.310 1.00 78.50 190 GLU A O 1
ATOM 1541 N N . PHE A 1 191 ? 2.614 -9.916 5.097 1.00 77.69 191 PHE A N 1
ATOM 1542 C CA . PHE A 1 191 ? 2.821 -9.635 6.512 1.00 77.69 191 PHE A CA 1
ATOM 1543 C C . PHE A 1 191 ? 1.981 -8.453 6.984 1.00 77.69 191 PHE A C 1
ATOM 1545 O O . PHE A 1 191 ? 1.617 -7.567 6.210 1.00 77.69 191 PHE A O 1
ATOM 1552 N N . ILE A 1 192 ? 1.668 -8.450 8.278 1.00 79.81 192 ILE A N 1
ATOM 1553 C CA . ILE A 1 192 ? 0.836 -7.433 8.922 1.00 79.81 192 ILE A CA 1
ATOM 1554 C C . ILE A 1 192 ? 1.618 -6.752 10.045 1.00 79.81 192 ILE A C 1
ATOM 1556 O O . ILE A 1 192 ? 2.323 -7.410 10.817 1.00 79.81 192 ILE A O 1
ATOM 1560 N N . HIS A 1 193 ? 1.443 -5.435 10.143 1.00 80.25 193 HIS A N 1
ATOM 1561 C CA . HIS A 1 193 ? 1.839 -4.613 11.282 1.00 80.25 193 HIS A CA 1
ATOM 1562 C C . HIS A 1 193 ? 0.604 -4.010 11.960 1.00 80.25 193 HIS A C 1
ATOM 1564 O O . HIS A 1 193 ? -0.311 -3.546 11.272 1.00 80.25 193 HIS A O 1
ATOM 1570 N N . TYR A 1 194 ? 0.598 -3.996 13.295 1.00 70.44 194 TYR A N 1
ATOM 1571 C CA . TYR A 1 194 ? -0.505 -3.517 14.130 1.00 70.44 194 TYR A CA 1
ATOM 1572 C C . TYR A 1 194 ? -0.015 -2.738 15.352 1.00 70.44 194 TYR A C 1
ATOM 1574 O O . TYR A 1 194 ? 1.071 -3.066 15.876 1.00 70.44 194 TYR A O 1
#

Radius of gyration: 16.4 Å; chains: 1; bounding box: 40×45×44 Å